Protein AF-A0A969T2J5-F1 (afdb_monomer_lite)

Sequence (190 aa):
MKKLFLSLLALSTFVFFSCNKEETSSLISSEEEAIISNDAAAETVTESADYEIDLFTSSTESINDANSGLKSTDLHPFWARYRFGVPPTVIIETTNGDFPKTITLDYGDETVLNNGTVISGSIVIVVSAPPRTDGATRVVTFNDFYVDSVNIAGTRTITFNASDEEGITFSVVGDLVLTFTDGTYIERHD

Radius of gyration: 28.58 Å; chains: 1; bounding box: 40×73×102 Å

Foldseek 3Di:
DDDDDDDDDDPPDPPPPPPPPPPPPPPCDPVNVVVVVVVVVVVVFVVVVVCLCCCQAVFPVSVVVLVVPDPDPVCVVVLLFFCVSDFFNWDWDDDVPFDQIKIKGACDPWTATPVGKTKHAMKIWTWGHTHLPAQIKIKIAGGQIDIRAKGKGWIKMKGWHDADPVGIDIDMFIWIWIAGPVRDIDTDGD

Secondary structure (DSSP, 8-state):
-----------------------------HHHHHHHHHHHHHHHHHHHHHHHHHHHHSSHHHHHHHHTT---GGGHHHHTTBTTS-PPEEEEEESTTSSSEEEEEE--S-EEBTTS-EEEEEEEEEE-SSTTSTT-EEEEEEEEEEETTEEEEEEEEEEEPPP-SS---EEEEEEEEEE-TTS-EEEEE-

Structure (mmCIF, N/CA/C/O backbone):
data_AF-A0A969T2J5-F1
#
_entry.id   AF-A0A969T2J5-F1
#
loop_
_atom_site.group_PDB
_atom_site.id
_atom_site.type_symbol
_atom_site.label_atom_id
_atom_site.label_alt_id
_atom_site.label_comp_id
_atom_site.label_asym_id
_atom_site.label_entity_id
_atom_site.label_seq_id
_atom_site.pdbx_PDB_ins_code
_atom_site.Cartn_x
_atom_site.Cartn_y
_atom_site.Cartn_z
_atom_site.occupancy
_atom_site.B_iso_or_equiv
_atom_site.auth_seq_id
_atom_site.auth_comp_id
_atom_site.auth_asym_id
_atom_site.auth_atom_id
_atom_site.pdbx_PDB_model_num
ATOM 1 N N . MET A 1 1 ? -8.936 50.583 82.257 1.00 35.19 1 MET A N 1
ATOM 2 C CA . MET A 1 1 ? -9.401 51.832 81.599 1.00 35.19 1 MET A CA 1
ATOM 3 C C . MET A 1 1 ? -8.480 52.065 80.397 1.00 35.19 1 MET A C 1
ATOM 5 O O . MET A 1 1 ? -7.289 51.886 80.582 1.00 35.19 1 MET A O 1
ATOM 9 N N . LYS A 1 2 ? -8.974 52.134 79.141 1.00 40.56 2 LYS A N 1
ATOM 10 C CA . LYS A 1 2 ? -9.250 53.388 78.371 1.00 40.56 2 LYS A CA 1
ATOM 11 C C . LYS A 1 2 ? -8.050 54.364 78.419 1.00 40.56 2 LYS A C 1
ATOM 13 O O . LYS A 1 2 ? -7.686 54.718 79.528 1.00 40.56 2 LYS A O 1
ATOM 18 N N . LYS A 1 3 ? -7.428 54.902 77.355 1.00 44.81 3 LYS A N 1
ATOM 19 C CA . LYS A 1 3 ? -7.687 55.156 75.901 1.00 44.81 3 LYS A CA 1
ATOM 20 C C . LYS A 1 3 ? -6.296 55.308 75.190 1.00 44.81 3 LYS A C 1
ATOM 22 O O . LYS A 1 3 ? -5.331 55.443 75.927 1.00 44.81 3 LYS A O 1
ATOM 27 N N . LEU A 1 4 ? -6.067 55.454 73.869 1.00 47.16 4 LEU A N 1
ATOM 28 C CA . LEU A 1 4 ? -6.686 55.105 72.557 1.00 47.16 4 LEU A CA 1
ATOM 29 C C . LEU A 1 4 ? -5.690 55.530 71.427 1.00 47.16 4 LEU A C 1
ATOM 31 O O . LEU A 1 4 ? -4.899 56.434 71.674 1.00 47.16 4 LEU A O 1
ATOM 35 N N . PHE A 1 5 ? -5.860 55.018 70.190 1.00 44.72 5 PHE A N 1
ATOM 36 C CA . PHE A 1 5 ? -5.281 55.531 68.913 1.00 44.72 5 PHE A CA 1
ATOM 37 C C . PHE A 1 5 ? -3.741 55.369 68.713 1.00 44.72 5 PHE A C 1
ATOM 39 O O . PHE A 1 5 ? -3.020 55.203 69.686 1.00 44.72 5 PHE A O 1
ATOM 46 N N . LEU A 1 6 ? -3.160 55.343 67.495 1.00 43.31 6 LEU A N 1
ATOM 47 C CA . LEU A 1 6 ? -3.640 55.751 66.157 1.00 43.31 6 LEU A CA 1
ATOM 48 C C . LEU A 1 6 ? -2.987 54.935 64.993 1.00 43.31 6 LEU A C 1
ATOM 50 O O . LEU A 1 6 ? -1.801 54.641 65.037 1.00 43.31 6 LEU A O 1
ATOM 54 N N . SER A 1 7 ? -3.780 54.638 63.953 1.00 40.12 7 SER A N 1
ATOM 55 C CA . SER A 1 7 ? -3.474 54.380 62.518 1.00 40.12 7 SER A CA 1
ATOM 56 C C . SER A 1 7 ? -2.025 54.359 61.968 1.00 40.12 7 SER A C 1
ATOM 58 O O . SER A 1 7 ? -1.361 55.391 62.015 1.00 40.12 7 SER A O 1
ATOM 60 N N . LEU A 1 8 ? -1.680 53.304 61.196 1.00 46.28 8 LEU A N 1
ATOM 61 C CA . LEU A 1 8 ? -1.258 53.370 59.765 1.00 46.28 8 LEU A CA 1
ATOM 62 C C . LEU A 1 8 ? -1.264 51.940 59.154 1.00 46.28 8 LEU A C 1
ATOM 64 O O . LEU A 1 8 ? -0.493 51.088 59.572 1.00 46.28 8 LEU A O 1
ATOM 68 N N . LEU A 1 9 ? -2.283 51.526 58.393 1.00 44.75 9 LEU A N 1
ATOM 69 C CA . LEU A 1 9 ? -2.434 51.657 56.929 1.00 44.75 9 LEU A CA 1
ATOM 70 C C . LEU A 1 9 ? -1.332 50.972 56.087 1.00 44.75 9 LEU A C 1
ATOM 72 O O . LEU A 1 9 ? -0.341 51.601 55.735 1.00 44.75 9 LEU A O 1
ATOM 76 N N . ALA A 1 10 ? -1.592 49.723 55.676 1.00 44.44 10 ALA A N 1
ATOM 77 C CA . ALA A 1 10 ? -1.044 49.087 54.467 1.00 44.44 10 ALA A CA 1
ATOM 78 C C . ALA A 1 10 ? -1.895 47.851 54.090 1.00 44.44 10 ALA A C 1
ATOM 80 O O . ALA A 1 10 ? -1.437 46.711 54.152 1.00 44.44 10 ALA A O 1
ATOM 81 N N . LEU A 1 11 ? -3.175 48.061 53.760 1.00 45.59 11 LEU A N 1
ATOM 82 C CA . LEU A 1 11 ? -4.052 46.980 53.300 1.00 45.59 11 LEU A CA 1
ATOM 83 C C . LEU A 1 11 ? -3.707 46.655 51.840 1.00 45.59 11 LEU A C 1
ATOM 85 O O . LEU A 1 11 ? -4.116 47.380 50.936 1.00 45.59 11 LEU A O 1
ATOM 89 N N . SER A 1 12 ? -2.932 45.592 51.614 1.00 49.16 12 SER A N 1
ATOM 90 C CA . SER A 1 12 ? -2.632 45.117 50.261 1.00 49.16 12 SER A CA 1
ATOM 91 C C . SER A 1 12 ? -3.915 44.604 49.604 1.00 49.16 12 SER A C 1
ATOM 93 O O . SER A 1 12 ? -4.476 43.583 50.004 1.00 49.16 12 SER A O 1
ATOM 95 N N . THR A 1 13 ? -4.407 45.347 48.616 1.00 48.41 13 THR A N 1
ATOM 96 C CA . THR A 1 13 ? -5.555 44.965 47.798 1.00 48.41 13 THR A CA 1
ATOM 97 C C . THR A 1 13 ? -5.196 43.781 46.910 1.00 48.41 13 THR A C 1
ATOM 99 O O . THR A 1 13 ? -4.629 43.959 45.831 1.00 48.41 13 THR A O 1
ATOM 102 N N . PHE A 1 14 ? -5.600 42.580 47.325 1.00 52.66 14 PHE A N 1
ATOM 103 C CA . PHE A 1 14 ? -5.858 41.500 46.379 1.00 52.66 14 PHE A CA 1
ATOM 104 C C . PHE A 1 14 ? -6.979 41.953 45.442 1.00 52.66 14 PHE A C 1
ATOM 106 O O . PHE A 1 14 ? -8.150 42.003 45.823 1.00 52.66 14 PHE A O 1
ATOM 113 N N . VAL A 1 15 ? -6.607 42.320 44.216 1.00 55.03 15 VAL A N 1
ATOM 114 C CA . VAL A 1 15 ? -7.570 42.560 43.146 1.00 55.03 15 VAL A CA 1
ATOM 115 C C . VAL A 1 15 ? -8.105 41.197 42.731 1.00 55.03 15 VAL A C 1
ATOM 117 O O . VAL A 1 15 ? -7.465 40.474 41.969 1.00 55.03 15 VAL A O 1
ATOM 120 N N . PHE A 1 16 ? -9.275 40.828 43.250 1.00 49.97 16 PHE A N 1
ATOM 121 C CA . PHE A 1 16 ? -10.041 39.736 42.671 1.00 49.97 16 PHE A CA 1
ATOM 122 C C . PHE A 1 16 ? -10.418 40.147 41.248 1.00 49.97 16 PHE A C 1
ATOM 124 O O . PHE A 1 16 ? -11.341 40.937 41.045 1.00 49.97 16 PHE A O 1
ATOM 131 N N . PHE A 1 17 ? -9.713 39.594 40.261 1.00 53.22 17 PHE A N 1
ATOM 132 C CA . PHE A 1 17 ? -10.243 39.488 38.910 1.00 53.22 17 PHE A CA 1
ATOM 133 C C . PHE A 1 17 ? -11.456 38.559 38.981 1.00 53.22 17 PHE A C 1
ATOM 135 O O . PHE A 1 17 ? -11.355 37.343 38.828 1.00 53.22 17 PHE A O 1
ATOM 142 N N . SER A 1 18 ? -12.616 39.155 39.257 1.00 44.03 18 SER A N 1
ATOM 143 C CA . SER A 1 18 ? -13.908 38.552 38.971 1.00 44.03 18 SER A CA 1
ATOM 144 C C . SER A 1 18 ? -14.029 38.478 37.456 1.00 44.03 18 SER A C 1
ATOM 146 O O . SER A 1 18 ? -14.639 39.344 36.829 1.00 44.03 18 SER A O 1
ATOM 148 N N . CYS A 1 19 ? -13.405 37.460 36.864 1.00 47.25 19 CYS A N 1
ATOM 149 C CA . CYS A 1 19 ? -13.766 37.040 35.527 1.00 47.25 19 CYS A CA 1
ATOM 150 C C . CYS A 1 19 ? -15.256 36.703 35.599 1.00 47.25 19 CYS A C 1
ATOM 152 O O . CYS A 1 19 ? -15.643 35.777 36.319 1.00 47.25 19 CYS A O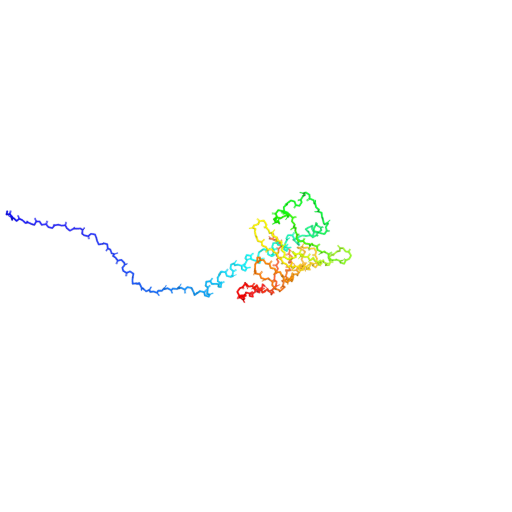 1
ATOM 154 N N . ASN A 1 20 ? -16.096 37.501 34.932 1.00 42.47 20 ASN A N 1
ATOM 155 C CA . ASN A 1 20 ? -17.468 37.082 34.702 1.00 42.47 20 ASN A CA 1
ATOM 156 C C . ASN A 1 20 ? -17.380 35.710 34.050 1.00 42.47 20 ASN A C 1
ATOM 158 O O . ASN A 1 20 ? -16.637 35.525 33.086 1.00 42.47 20 ASN A O 1
ATOM 162 N N . LYS A 1 21 ? -18.128 34.753 34.594 1.00 36.84 21 L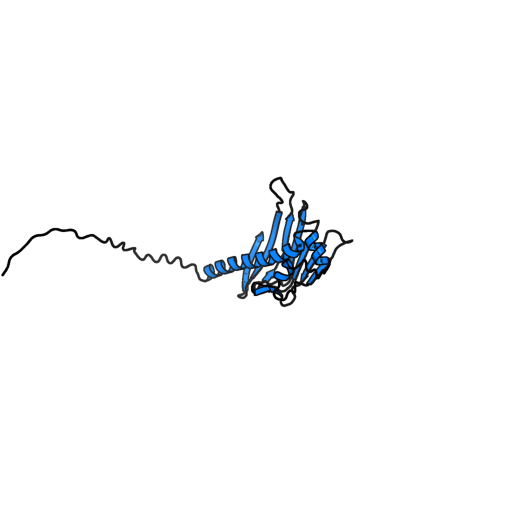YS A N 1
ATOM 163 C CA . LYS A 1 21 ? -18.293 33.449 33.972 1.00 36.84 21 LYS A CA 1
ATOM 164 C C . LYS A 1 21 ? -19.222 33.628 32.769 1.00 36.84 21 LYS A C 1
ATOM 166 O O . LYS A 1 21 ? -20.376 33.216 32.801 1.00 36.84 21 LYS A O 1
ATOM 171 N N . GLU A 1 22 ? -18.724 34.310 31.740 1.00 41.19 22 GLU A N 1
ATOM 172 C CA . GLU A 1 22 ? -19.241 34.122 30.397 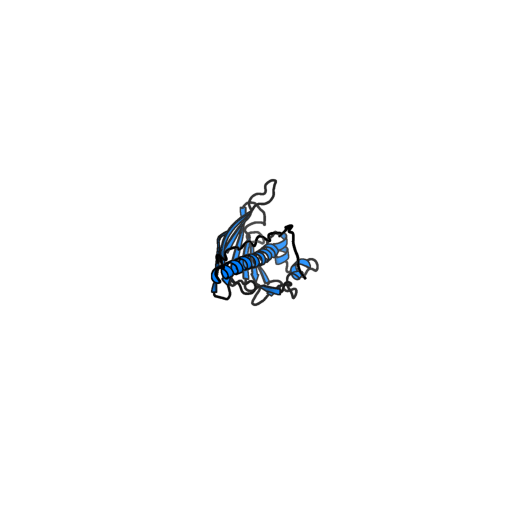1.00 41.19 22 GLU A CA 1
ATOM 173 C C . GLU A 1 22 ? -18.916 32.676 30.042 1.00 41.19 22 GLU A C 1
ATOM 175 O O . GLU A 1 22 ? -17.758 32.276 29.915 1.00 41.19 22 GLU A O 1
ATOM 180 N N . GLU A 1 23 ? -19.975 31.872 30.007 1.00 43.91 23 GLU A N 1
ATOM 181 C CA . GLU A 1 23 ? -19.990 30.499 29.524 1.00 43.91 23 GLU A CA 1
ATOM 182 C C . GLU A 1 23 ? -19.730 30.504 28.010 1.00 43.91 23 GLU A C 1
ATOM 184 O O . GLU A 1 23 ? -20.557 30.056 27.220 1.00 43.91 23 GLU A O 1
ATOM 189 N N . THR A 1 24 ? -18.544 30.954 27.588 1.00 42.47 24 THR A N 1
ATOM 190 C CA . THR A 1 24 ? -17.969 30.579 26.291 1.00 42.47 24 THR A CA 1
ATOM 191 C C . THR A 1 24 ? -17.429 29.157 26.411 1.00 42.47 24 THR A C 1
ATOM 193 O O . THR A 1 24 ? -16.257 28.869 26.183 1.00 42.47 24 THR A O 1
ATOM 196 N N . SER A 1 25 ? -18.332 28.261 26.811 1.00 42.66 25 SER A N 1
ATOM 197 C CA . SER A 1 25 ? -18.247 26.832 26.592 1.00 42.66 25 SER A CA 1
ATOM 198 C C . SER A 1 25 ? -18.338 26.632 25.082 1.00 42.66 25 SER A C 1
ATOM 200 O O . SER A 1 25 ? -19.386 26.278 24.548 1.00 42.66 25 SER A O 1
ATOM 202 N N . SER A 1 26 ? -17.222 26.867 24.385 1.00 49.22 26 SER A N 1
ATOM 203 C CA . SER A 1 26 ? -16.948 26.246 23.091 1.00 49.22 26 SER A CA 1
ATOM 204 C C . SER A 1 26 ? -16.703 24.758 23.344 1.00 49.22 26 SER A C 1
ATOM 206 O O . SER A 1 26 ? -15.590 24.251 23.205 1.00 49.22 26 SER A O 1
ATOM 208 N N . LEU A 1 27 ? -17.756 24.094 23.822 1.00 51.06 27 LEU A N 1
ATOM 209 C CA . LEU A 1 27 ? -17.882 22.656 23.808 1.00 51.06 27 LEU A CA 1
ATOM 210 C C . LEU A 1 27 ? -17.990 22.309 22.333 1.00 51.06 27 LEU A C 1
ATOM 212 O O . LEU A 1 27 ? -19.052 22.469 21.729 1.00 51.06 27 LEU A O 1
ATOM 216 N N . ILE A 1 28 ? -16.849 21.908 21.779 1.00 57.94 28 ILE A N 1
ATOM 217 C CA . ILE A 1 28 ? -16.776 21.090 20.574 1.00 57.94 28 ILE A CA 1
ATOM 218 C C . ILE A 1 28 ? -17.882 20.043 20.722 1.00 57.94 28 ILE A C 1
ATOM 220 O O . ILE A 1 28 ? -17.986 19.392 21.767 1.00 57.94 28 ILE A O 1
ATOM 224 N N . SER A 1 29 ? -18.808 19.989 19.766 1.00 70.56 29 SER A N 1
ATOM 225 C CA . SER A 1 29 ? -19.961 19.098 19.923 1.00 70.56 29 SER A CA 1
ATOM 226 C C . SER A 1 29 ? -19.483 17.642 19.943 1.00 70.56 29 SER A C 1
ATOM 228 O O . SER A 1 29 ? -18.433 17.335 19.388 1.00 70.56 29 SER A O 1
ATOM 230 N N . SER A 1 30 ? -20.244 16.713 2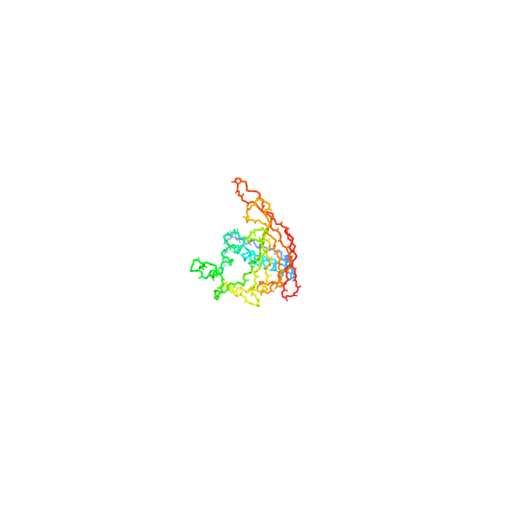0.529 1.00 71.19 30 SER A N 1
ATOM 231 C CA . SER A 1 30 ? -19.847 15.291 20.536 1.00 71.19 30 SER A CA 1
ATOM 232 C C . SER A 1 30 ? -19.670 14.703 19.127 1.00 71.19 30 SER A C 1
ATOM 234 O O . SER A 1 30 ? -18.977 13.709 18.953 1.00 71.19 30 SER A O 1
ATOM 236 N N . GLU A 1 31 ? -20.308 15.317 18.129 1.00 73.00 31 GLU A N 1
ATOM 237 C CA . GLU A 1 31 ? -20.154 15.015 16.703 1.00 73.00 31 GLU A CA 1
ATOM 238 C C . GLU A 1 31 ? -18.827 15.568 16.150 1.00 73.00 31 GLU A C 1
ATOM 240 O O . GLU A 1 31 ? -18.113 14.880 15.431 1.00 73.00 31 GLU A O 1
ATOM 245 N N . GLU A 1 32 ? -18.438 16.773 16.559 1.00 72.94 32 GLU A N 1
ATOM 246 C CA . GLU A 1 32 ? -17.192 17.434 16.157 1.00 72.94 32 GLU A CA 1
ATOM 247 C C . GLU A 1 32 ? -15.955 16.810 16.840 1.00 72.94 32 GLU A C 1
ATOM 249 O O . GLU A 1 32 ? -14.926 16.629 16.192 1.00 72.94 32 GLU A O 1
ATOM 254 N N . GLU A 1 33 ? -16.064 16.368 18.103 1.00 72.31 33 GLU A N 1
ATOM 255 C CA . GLU A 1 33 ? -15.038 15.535 18.758 1.00 72.31 33 GLU A CA 1
ATOM 256 C C . GLU A 1 33 ? -14.863 14.178 18.051 1.00 72.31 33 GLU A C 1
ATOM 258 O O . GLU A 1 33 ? -13.733 13.719 17.870 1.00 72.31 33 GLU A O 1
ATOM 263 N N . ALA A 1 34 ? -15.962 13.550 17.610 1.00 75.69 34 ALA A N 1
ATOM 264 C CA . ALA A 1 34 ? -15.914 12.291 16.864 1.00 75.69 34 ALA A CA 1
ATOM 265 C C . ALA A 1 34 ? -15.256 12.463 15.484 1.00 75.69 34 ALA A C 1
ATOM 267 O O . ALA A 1 34 ? -14.412 11.651 15.112 1.00 75.69 34 ALA A O 1
ATOM 268 N N . ILE A 1 35 ? -15.562 13.549 14.764 1.00 77.00 35 ILE A N 1
ATOM 269 C CA . ILE A 1 35 ? -14.916 13.887 13.484 1.00 77.00 35 ILE A CA 1
ATOM 270 C C . ILE A 1 35 ? -13.400 14.059 13.666 1.00 77.00 35 ILE A C 1
ATOM 272 O O . ILE A 1 35 ? -12.632 13.450 12.926 1.00 77.00 35 ILE A O 1
ATOM 276 N N . ILE A 1 36 ? -12.955 14.816 14.678 1.00 77.50 36 ILE A N 1
ATOM 277 C CA . ILE A 1 36 ? -11.520 15.013 14.967 1.00 77.50 36 ILE A CA 1
ATOM 278 C C . ILE A 1 36 ? -10.830 13.680 15.312 1.00 77.50 36 ILE A C 1
ATOM 280 O O . ILE A 1 36 ? -9.707 13.427 14.872 1.00 77.50 36 ILE A O 1
ATOM 284 N N . SER A 1 37 ? -11.493 12.807 16.078 1.00 83.12 37 SER A N 1
ATOM 285 C CA . SER A 1 37 ? -10.963 11.478 16.407 1.00 83.12 37 SER A CA 1
ATOM 286 C C . SER A 1 37 ? -10.853 10.574 15.174 1.00 83.12 37 SER A C 1
ATOM 288 O O . SER A 1 37 ? -9.872 9.840 15.038 1.00 83.12 37 SER A O 1
ATOM 290 N N . ASN A 1 38 ? -11.841 10.620 14.279 1.00 87.56 38 ASN A N 1
ATOM 291 C CA . ASN A 1 38 ? -11.863 9.808 13.066 1.00 87.56 38 ASN A CA 1
ATOM 292 C C . ASN A 1 38 ? -10.835 10.293 12.033 1.00 87.56 38 ASN A C 1
ATOM 294 O O . ASN A 1 38 ? -10.223 9.458 11.378 1.00 87.56 38 ASN A O 1
ATOM 298 N N . ASP A 1 39 ? -10.572 11.597 11.934 1.00 88.38 39 ASP A N 1
ATOM 299 C CA . ASP A 1 39 ? -9.525 12.157 11.064 1.00 88.38 39 ASP A CA 1
ATOM 300 C C . ASP A 1 39 ? -8.116 11.682 11.476 1.00 88.38 39 ASP A C 1
ATOM 302 O O . ASP A 1 39 ? -7.357 11.145 10.666 1.00 88.38 39 ASP A O 1
ATOM 306 N N . ALA A 1 40 ? -7.799 11.733 12.776 1.00 88.62 40 ALA A N 1
ATOM 307 C CA . ALA A 1 40 ? -6.537 11.202 13.303 1.00 88.62 40 ALA A CA 1
ATOM 308 C C . ALA A 1 40 ? -6.393 9.676 13.101 1.00 88.62 40 ALA A C 1
ATOM 310 O O . ALA A 1 40 ? -5.295 9.168 12.837 1.00 88.62 40 ALA A O 1
ATOM 311 N N . ALA A 1 41 ? -7.500 8.934 13.203 1.00 89.94 41 ALA A N 1
ATOM 312 C CA . ALA A 1 41 ? -7.529 7.507 12.900 1.00 89.94 41 ALA A CA 1
ATOM 313 C C . ALA A 1 41 ? -7.358 7.235 11.393 1.00 89.94 41 ALA A C 1
ATOM 315 O O . ALA A 1 41 ? -6.612 6.328 11.030 1.00 89.94 41 ALA A O 1
ATOM 316 N N . ALA A 1 42 ? -7.980 8.035 10.522 1.00 92.69 42 ALA A N 1
ATOM 317 C CA . ALA A 1 42 ? -7.863 7.934 9.068 1.00 92.69 42 ALA A CA 1
ATOM 318 C C . ALA A 1 42 ? -6.419 8.122 8.587 1.00 92.69 42 ALA A C 1
ATOM 320 O O . ALA A 1 42 ? -5.956 7.353 7.743 1.00 92.69 42 ALA A O 1
ATOM 321 N N . GLU A 1 43 ? -5.685 9.085 9.153 1.00 93.12 43 GLU A N 1
ATOM 322 C CA . GLU A 1 43 ? -4.264 9.277 8.843 1.00 93.12 43 GLU A CA 1
ATOM 323 C C . GLU A 1 43 ? -3.433 8.052 9.258 1.00 93.12 43 GLU A C 1
ATOM 325 O O . GLU A 1 43 ? -2.688 7.509 8.448 1.00 93.12 43 GLU A O 1
ATOM 330 N N . THR A 1 44 ? -3.640 7.538 10.478 1.00 93.75 44 THR A N 1
ATOM 331 C CA . THR A 1 44 ? -2.934 6.346 10.995 1.00 93.75 44 THR A CA 1
ATOM 332 C C . THR A 1 44 ? -3.212 5.092 10.146 1.00 93.75 44 THR A C 1
ATOM 334 O O . THR A 1 44 ? -2.315 4.294 9.864 1.00 93.75 44 THR A O 1
ATOM 337 N N . VAL A 1 45 ? -4.465 4.913 9.719 1.00 95.38 45 VAL A N 1
ATOM 338 C CA . VAL A 1 45 ? -4.911 3.816 8.847 1.00 95.38 45 VAL A CA 1
ATOM 339 C C . VAL A 1 45 ? -4.281 3.928 7.456 1.00 95.38 45 VAL A C 1
ATOM 341 O O . VAL A 1 45 ? -3.787 2.930 6.926 1.00 95.38 45 VAL A O 1
ATOM 344 N N . THR A 1 46 ? -4.237 5.140 6.897 1.00 95.44 46 THR A N 1
ATOM 345 C CA . THR A 1 46 ? -3.627 5.412 5.587 1.00 95.44 46 THR A CA 1
ATOM 346 C C . THR A 1 46 ? -2.110 5.210 5.627 1.00 95.44 46 THR A C 1
ATOM 348 O O . THR A 1 46 ? -1.575 4.536 4.753 1.00 95.44 46 THR A O 1
ATOM 351 N N . GLU A 1 47 ? -1.417 5.683 6.671 1.00 95.44 47 GLU A N 1
ATOM 352 C CA . GLU A 1 47 ? 0.025 5.462 6.868 1.00 95.44 47 GLU A CA 1
ATOM 353 C C . GLU A 1 47 ? 0.361 3.965 6.974 1.00 95.44 47 GLU A C 1
ATOM 355 O O . GLU A 1 47 ? 1.338 3.495 6.386 1.00 95.44 47 GLU A O 1
ATOM 360 N N . SER A 1 48 ? -0.467 3.183 7.678 1.00 95.88 48 SER A N 1
ATOM 361 C CA . SER A 1 48 ? -0.283 1.731 7.774 1.00 95.88 48 SER A CA 1
ATOM 362 C C . SER A 1 48 ? -0.396 1.044 6.406 1.00 95.88 48 SER A C 1
ATOM 364 O O . SER A 1 48 ? 0.432 0.190 6.084 1.00 95.88 48 SER A O 1
ATOM 366 N N . ALA A 1 49 ? -1.375 1.446 5.588 1.00 96.44 49 ALA A N 1
ATOM 367 C CA . ALA A 1 49 ? -1.573 0.931 4.235 1.00 96.44 49 ALA A CA 1
ATOM 368 C C . ALA A 1 49 ? -0.439 1.344 3.277 1.00 96.44 49 ALA A C 1
ATOM 370 O O . ALA A 1 49 ? 0.105 0.500 2.563 1.00 96.44 49 ALA A O 1
ATOM 371 N N . ASP A 1 50 ? -0.037 2.617 3.304 1.00 95.38 50 ASP A N 1
ATOM 372 C CA . ASP A 1 50 ? 1.075 3.146 2.510 1.00 95.38 50 ASP A CA 1
ATOM 373 C C . ASP A 1 50 ? 2.400 2.456 2.859 1.00 95.38 50 ASP A C 1
ATOM 375 O O . ASP A 1 50 ? 3.175 2.127 1.958 1.00 95.38 50 ASP A O 1
ATOM 379 N N . TYR A 1 51 ? 2.632 2.143 4.140 1.00 94.62 51 TYR A N 1
ATOM 380 C CA . TYR A 1 51 ? 3.797 1.366 4.557 1.00 94.62 51 TYR A CA 1
ATOM 381 C C . TYR A 1 51 ? 3.819 -0.019 3.903 1.00 94.62 51 TYR A C 1
ATOM 383 O O . TYR A 1 51 ? 4.862 -0.425 3.395 1.00 94.62 51 TYR A O 1
ATOM 391 N N . GLU A 1 52 ? 2.703 -0.757 3.898 1.00 93.62 52 GLU A N 1
ATOM 392 C CA . GLU A 1 52 ? 2.634 -2.060 3.219 1.00 93.62 52 GLU A CA 1
ATOM 393 C C . GLU A 1 52 ? 2.928 -1.925 1.714 1.00 93.62 52 GLU A C 1
ATOM 395 O O . GLU A 1 52 ? 3.718 -2.687 1.157 1.00 93.62 52 GLU A O 1
ATOM 400 N N . ILE A 1 53 ? 2.343 -0.921 1.055 1.00 94.69 53 ILE A N 1
ATOM 401 C CA . ILE A 1 53 ? 2.550 -0.653 -0.375 1.00 94.69 53 ILE A CA 1
ATOM 402 C C . ILE A 1 53 ? 4.032 -0.384 -0.668 1.00 94.69 53 ILE A C 1
ATOM 404 O O . ILE A 1 53 ? 4.605 -0.991 -1.580 1.00 94.69 53 ILE A O 1
ATOM 408 N N . ASP A 1 54 ? 4.676 0.497 0.098 1.00 92.50 54 ASP A N 1
ATOM 409 C CA . ASP A 1 54 ? 6.090 0.835 -0.077 1.00 92.50 54 ASP A CA 1
ATOM 410 C C . ASP A 1 54 ? 7.027 -0.317 0.293 1.00 92.50 54 ASP A C 1
ATOM 412 O O . ASP A 1 54 ? 8.036 -0.513 -0.392 1.00 92.50 54 ASP A O 1
ATOM 416 N N . LEU A 1 55 ? 6.684 -1.131 1.295 1.00 90.12 55 LEU A N 1
ATOM 417 C CA . LEU A 1 55 ? 7.466 -2.302 1.696 1.00 90.12 55 LEU A CA 1
ATOM 418 C C . LEU A 1 55 ? 7.715 -3.237 0.503 1.00 90.12 55 LEU A C 1
ATOM 420 O O . LEU A 1 55 ? 8.851 -3.643 0.268 1.00 90.12 55 LEU A O 1
ATOM 424 N N . PHE A 1 56 ? 6.683 -3.515 -0.300 1.00 90.75 56 PHE A N 1
ATOM 425 C CA . PHE A 1 56 ? 6.788 -4.424 -1.447 1.00 90.75 56 PHE A CA 1
ATOM 426 C C . PHE A 1 56 ? 7.094 -3.738 -2.791 1.00 90.75 56 PHE A C 1
ATOM 428 O O . PHE A 1 56 ? 7.519 -4.421 -3.722 1.00 90.75 56 PHE A O 1
ATOM 435 N N . THR A 1 57 ? 6.889 -2.419 -2.933 1.00 92.50 57 THR A N 1
ATOM 436 C CA . THR A 1 57 ? 6.940 -1.745 -4.256 1.00 92.50 57 THR A CA 1
ATOM 437 C C . THR A 1 57 ? 7.815 -0.489 -4.354 1.00 92.50 57 THR A C 1
ATOM 439 O O . THR A 1 57 ? 7.854 0.143 -5.410 1.00 92.50 57 THR A O 1
ATOM 442 N N . SER A 1 58 ? 8.551 -0.127 -3.298 1.00 90.06 58 SER A N 1
ATOM 443 C CA . SER A 1 58 ? 9.439 1.053 -3.277 1.00 90.06 58 SER A CA 1
ATOM 444 C C . SER A 1 58 ? 10.593 1.017 -4.293 1.00 90.06 58 SER A C 1
ATOM 446 O O . SER A 1 58 ? 11.043 2.077 -4.738 1.00 90.06 58 SER A O 1
ATOM 448 N N . SER A 1 59 ? 11.069 -0.170 -4.689 1.00 89.31 59 SER A N 1
ATOM 449 C CA . SER A 1 59 ? 12.098 -0.338 -5.722 1.00 89.31 59 SER A CA 1
ATOM 450 C C . SER A 1 59 ? 11.922 -1.630 -6.531 1.00 89.31 59 SER A C 1
ATOM 452 O O . SER A 1 59 ? 11.142 -2.516 -6.174 1.00 89.31 59 SER A O 1
ATOM 454 N N . THR A 1 60 ? 12.661 -1.746 -7.638 1.00 89.62 60 THR A N 1
ATOM 455 C CA . THR A 1 60 ? 12.704 -2.966 -8.464 1.00 89.62 60 THR A CA 1
ATOM 456 C C . THR A 1 60 ? 13.245 -4.162 -7.675 1.00 89.62 60 THR A C 1
ATOM 458 O O . THR A 1 60 ? 12.793 -5.287 -7.875 1.00 89.62 60 THR A O 1
ATOM 461 N N . GLU A 1 61 ? 14.188 -3.922 -6.764 1.00 87.00 61 GLU A N 1
ATOM 462 C CA . GLU A 1 61 ? 14.753 -4.919 -5.856 1.00 87.00 61 GLU A CA 1
ATOM 463 C C . GLU A 1 61 ? 13.680 -5.431 -4.891 1.00 87.00 61 GLU A C 1
ATOM 465 O O . GLU A 1 61 ? 13.456 -6.635 -4.867 1.00 87.00 61 GLU A O 1
ATOM 470 N N . SER A 1 62 ? 12.925 -4.550 -4.215 1.00 86.88 62 SER A N 1
ATOM 471 C CA . SER A 1 62 ? 11.821 -4.956 -3.323 1.00 86.88 62 SER A CA 1
ATOM 472 C C . SER A 1 62 ? 10.785 -5.839 -4.035 1.00 86.88 62 SER A C 1
ATOM 474 O O . SER A 1 62 ? 10.360 -6.862 -3.498 1.00 86.88 62 SER A O 1
ATOM 476 N N . ILE A 1 63 ? 10.428 -5.495 -5.280 1.00 88.25 63 ILE A N 1
ATOM 477 C CA . ILE A 1 63 ? 9.490 -6.280 -6.102 1.00 88.25 63 ILE A CA 1
ATOM 478 C C . ILE A 1 63 ? 10.091 -7.649 -6.473 1.00 88.25 63 ILE A C 1
ATOM 480 O O . ILE A 1 63 ? 9.397 -8.667 -6.444 1.00 88.25 63 ILE A O 1
ATOM 484 N N . ASN A 1 64 ? 11.380 -7.703 -6.818 1.00 85.12 64 ASN A N 1
ATOM 485 C CA . ASN A 1 64 ? 12.063 -8.952 -7.166 1.00 85.12 64 ASN A CA 1
ATOM 486 C C . ASN A 1 64 ? 12.282 -9.861 -5.946 1.00 85.12 64 ASN A C 1
ATOM 488 O O . ASN A 1 64 ? 12.110 -11.075 -6.059 1.00 85.12 64 ASN A O 1
ATOM 492 N N . ASP A 1 65 ? 12.606 -9.292 -4.786 1.00 81.25 65 ASP A N 1
ATOM 493 C CA . ASP A 1 65 ? 12.763 -10.019 -3.526 1.00 81.25 65 ASP A CA 1
ATOM 494 C C . ASP A 1 65 ? 11.423 -10.617 -3.085 1.00 81.25 65 ASP A C 1
ATOM 496 O O . ASP A 1 65 ? 11.364 -11.803 -2.749 1.00 81.25 65 ASP A O 1
ATOM 500 N N . ALA A 1 66 ? 10.326 -9.863 -3.205 1.00 78.19 66 ALA A N 1
ATOM 501 C CA . ALA A 1 66 ? 8.976 -10.374 -2.979 1.00 78.19 66 ALA A CA 1
ATOM 502 C C . ALA A 1 66 ? 8.617 -11.530 -3.939 1.00 78.19 66 ALA A C 1
ATOM 504 O O . ALA A 1 66 ? 8.093 -12.557 -3.506 1.00 78.19 66 ALA A O 1
ATOM 505 N N . ASN A 1 67 ? 8.973 -11.414 -5.225 1.00 70.25 67 ASN A N 1
ATOM 506 C CA . ASN A 1 67 ? 8.763 -12.461 -6.238 1.00 70.25 67 ASN A CA 1
ATOM 507 C C . ASN A 1 67 ? 9.594 -13.729 -5.973 1.00 70.25 67 ASN A C 1
ATOM 509 O O . ASN A 1 67 ? 9.186 -14.843 -6.293 1.00 70.25 67 ASN A O 1
ATOM 513 N N . SER A 1 68 ? 10.783 -13.572 -5.389 1.00 64.56 68 SER A N 1
ATOM 514 C CA . SER A 1 68 ? 11.723 -14.675 -5.172 1.00 64.56 68 SER A CA 1
ATOM 515 C C . SER A 1 68 ? 11.232 -15.717 -4.156 1.00 64.56 68 SER A C 1
ATOM 517 O O . SER A 1 68 ? 11.798 -16.810 -4.074 1.00 64.56 68 SER A O 1
ATOM 519 N N . GLY A 1 69 ? 10.213 -15.379 -3.351 1.00 58.25 69 GLY A N 1
ATOM 520 C CA . GLY A 1 69 ? 9.717 -16.208 -2.250 1.00 58.25 69 GLY A CA 1
ATOM 521 C C . GLY A 1 69 ? 10.792 -16.537 -1.207 1.00 58.25 69 GLY A C 1
ATOM 522 O O . GLY A 1 69 ? 10.636 -17.492 -0.436 1.00 58.25 69 GLY A O 1
ATOM 523 N N . LEU A 1 70 ? 11.916 -15.806 -1.211 1.00 48.53 70 LEU A N 1
ATOM 524 C CA . LEU A 1 70 ? 13.097 -16.168 -0.448 1.00 48.53 70 LEU A CA 1
ATOM 525 C C . LEU A 1 70 ? 12.819 -16.048 1.040 1.00 48.53 70 LEU A C 1
ATOM 527 O O . LEU A 1 70 ? 12.748 -14.965 1.613 1.00 48.53 70 LEU A O 1
ATOM 531 N N . LYS A 1 71 ? 12.800 -17.204 1.702 1.00 46.47 71 LYS A N 1
ATOM 532 C CA . LYS A 1 71 ? 12.889 -17.295 3.157 1.00 46.47 71 LYS A CA 1
ATOM 533 C C . LYS A 1 71 ? 14.319 -17.018 3.647 1.00 46.47 71 LYS A C 1
ATOM 535 O O . LYS A 1 71 ? 14.886 -17.827 4.379 1.00 46.47 71 LYS A O 1
ATOM 540 N N . SER A 1 72 ? 14.917 -15.913 3.191 1.00 40.78 72 SER A N 1
ATOM 541 C CA . SER A 1 72 ? 16.291 -15.538 3.525 1.00 40.78 72 SER A CA 1
ATOM 542 C C . SER A 1 72 ? 16.388 -14.991 4.945 1.00 40.78 72 SER A C 1
ATOM 544 O O . SER A 1 72 ? 15.564 -14.190 5.385 1.00 40.78 72 SER A O 1
ATOM 546 N N . THR A 1 73 ? 17.465 -15.365 5.634 1.00 44.59 73 THR A N 1
ATOM 547 C CA . THR A 1 73 ? 17.885 -14.773 6.910 1.00 44.59 73 THR A CA 1
ATOM 548 C C . THR A 1 73 ? 18.177 -13.274 6.816 1.00 44.59 73 THR A C 1
ATOM 550 O O . THR A 1 73 ? 18.191 -12.604 7.845 1.00 44.59 73 THR A O 1
ATOM 553 N N . ASP A 1 74 ? 18.362 -12.746 5.605 1.00 48.06 74 ASP A N 1
ATOM 554 C CA . ASP A 1 74 ? 18.642 -11.330 5.352 1.00 48.06 74 ASP A CA 1
ATOM 555 C C . ASP A 1 74 ? 17.361 -10.466 5.330 1.00 48.06 74 ASP A C 1
ATOM 557 O O . ASP A 1 74 ? 17.429 -9.261 5.558 1.00 48.06 74 ASP A O 1
ATOM 561 N N . LEU A 1 75 ? 16.174 -11.078 5.175 1.00 53.34 75 LEU A N 1
ATOM 562 C CA . LEU A 1 75 ? 14.867 -10.402 5.285 1.00 53.34 75 LEU A CA 1
ATOM 563 C C . LEU A 1 75 ? 14.383 -10.241 6.739 1.00 53.34 75 LEU A C 1
ATOM 565 O O . LEU A 1 75 ? 13.207 -9.963 6.983 1.00 53.34 75 LEU A O 1
ATOM 569 N N . HIS A 1 76 ? 15.282 -10.370 7.720 1.00 52.03 76 HIS A N 1
ATOM 570 C CA . HIS A 1 76 ? 14.977 -10.169 9.140 1.00 52.03 76 HIS A CA 1
ATOM 571 C C . HIS A 1 76 ? 14.186 -8.871 9.444 1.00 52.03 76 HIS A C 1
ATOM 573 O O . HIS A 1 76 ? 13.293 -8.938 10.288 1.00 52.03 76 HIS A O 1
ATOM 579 N N . PRO A 1 77 ? 14.413 -7.722 8.761 1.00 59.31 77 PRO A N 1
ATOM 580 C CA . PRO A 1 77 ? 13.602 -6.517 8.966 1.00 59.31 77 PRO A CA 1
ATOM 581 C C . PRO A 1 77 ? 12.143 -6.654 8.502 1.00 59.31 77 PRO A C 1
ATOM 583 O O . PRO A 1 77 ? 11.247 -6.156 9.177 1.00 59.31 77 PRO A O 1
ATOM 586 N N . PHE A 1 78 ? 11.889 -7.342 7.383 1.00 64.69 78 PHE A N 1
ATOM 587 C CA . PHE A 1 78 ? 10.553 -7.450 6.782 1.00 64.69 78 PHE A CA 1
ATOM 588 C C . PHE A 1 78 ? 9.615 -8.284 7.655 1.00 64.69 78 PHE A C 1
ATOM 590 O O . PHE A 1 78 ? 8.509 -7.862 7.982 1.00 64.69 78 PHE A O 1
ATOM 597 N N . TRP A 1 79 ? 10.063 -9.460 8.099 1.00 71.88 79 TRP A N 1
ATOM 598 C CA . TRP A 1 79 ? 9.236 -10.305 8.965 1.00 71.88 79 TRP A CA 1
ATOM 599 C C . TRP A 1 79 ? 9.128 -9.781 10.393 1.00 71.88 79 TRP A C 1
ATOM 601 O O . TRP A 1 79 ? 8.159 -10.103 11.072 1.00 71.88 79 TRP A O 1
ATOM 611 N N . ALA A 1 80 ? 10.057 -8.928 10.835 1.00 82.62 80 ALA A N 1
ATOM 612 C CA . ALA A 1 80 ? 9.951 -8.222 12.108 1.00 82.62 80 ALA A CA 1
ATOM 613 C C . ALA A 1 80 ? 8.811 -7.181 12.146 1.00 82.62 80 ALA A C 1
ATOM 615 O O . ALA A 1 80 ? 8.562 -6.608 13.209 1.00 82.62 80 ALA A O 1
ATOM 616 N N . ARG A 1 81 ? 8.072 -6.966 11.048 1.00 88.19 81 ARG A N 1
ATOM 617 C CA . ARG A 1 81 ? 6.789 -6.250 11.065 1.00 88.19 81 ARG A CA 1
ATOM 618 C C . ARG A 1 81 ? 5.597 -7.144 11.428 1.00 88.19 81 ARG A C 1
ATOM 620 O O . ARG A 1 81 ? 4.680 -6.668 12.090 1.00 88.19 81 ARG A O 1
ATOM 627 N N . TYR A 1 82 ? 5.619 -8.428 11.072 1.00 91.00 82 TYR A N 1
ATOM 628 C CA . TYR A 1 82 ? 4.493 -9.351 11.260 1.00 91.00 82 TYR A CA 1
ATOM 629 C C . TYR A 1 82 ? 4.669 -10.187 12.534 1.00 91.00 82 TYR A C 1
ATOM 631 O O . TYR A 1 82 ? 5.693 -10.840 12.731 1.00 91.00 82 TYR A O 1
ATOM 639 N N . ARG A 1 83 ? 3.656 -10.218 13.405 1.00 90.38 83 ARG A N 1
ATOM 640 C CA . ARG A 1 83 ? 3.754 -10.757 14.776 1.00 90.38 83 ARG A CA 1
ATOM 641 C C . ARG A 1 83 ? 4.166 -12.224 14.854 1.00 90.38 83 ARG A C 1
ATOM 643 O O . ARG A 1 83 ? 4.843 -12.636 15.795 1.00 90.38 83 ARG A O 1
ATOM 650 N N . PHE A 1 84 ? 3.753 -13.008 13.866 1.00 87.06 84 PHE A N 1
ATOM 651 C CA . PHE A 1 84 ? 4.065 -14.433 13.759 1.00 87.06 84 PHE A CA 1
ATOM 652 C C . PHE A 1 84 ? 5.121 -14.730 12.680 1.00 87.06 84 PHE A C 1
ATOM 654 O O . PHE A 1 84 ? 5.345 -15.891 12.347 1.00 87.06 84 PHE A O 1
ATOM 661 N N . GLY A 1 85 ? 5.765 -13.696 12.121 1.00 84.81 85 GLY A N 1
ATOM 662 C CA . GLY A 1 85 ? 6.686 -13.819 10.987 1.00 84.81 85 GLY A CA 1
ATOM 663 C C . GLY A 1 85 ? 6.006 -14.256 9.684 1.00 84.81 85 GLY A C 1
ATOM 664 O O . GLY A 1 85 ? 6.667 -14.812 8.809 1.00 84.81 85 GLY A O 1
ATOM 665 N N . VAL A 1 86 ? 4.689 -14.047 9.572 1.00 84.50 86 VAL A N 1
ATOM 666 C CA . VAL A 1 86 ? 3.872 -14.399 8.403 1.00 84.50 86 VAL A CA 1
ATOM 667 C C . VAL A 1 86 ? 3.490 -13.104 7.670 1.00 84.50 86 VAL A C 1
ATOM 669 O O . VAL A 1 86 ? 2.627 -12.387 8.172 1.00 84.50 86 VAL A O 1
ATOM 672 N N . PRO A 1 87 ? 4.154 -12.764 6.548 1.00 87.75 87 PRO A N 1
ATOM 673 C CA . PRO A 1 87 ? 3.737 -11.670 5.666 1.00 87.75 87 PRO A CA 1
ATOM 674 C C . PRO A 1 87 ? 2.478 -12.054 4.860 1.00 87.75 87 PRO A C 1
ATOM 676 O O . PRO A 1 87 ? 2.120 -13.238 4.844 1.00 87.75 87 PRO A O 1
ATOM 679 N N . PRO A 1 88 ? 1.843 -11.104 4.142 1.00 91.88 88 PRO A N 1
ATOM 680 C CA . PRO A 1 88 ? 0.815 -11.422 3.151 1.00 91.88 88 PRO A CA 1
ATOM 681 C C . PRO A 1 88 ? 1.312 -12.420 2.097 1.00 91.88 88 PRO A C 1
ATOM 683 O O . PRO A 1 88 ? 2.509 -12.528 1.808 1.00 91.88 88 PRO A O 1
ATOM 686 N N . THR A 1 89 ? 0.370 -13.111 1.459 1.00 91.50 89 THR A N 1
ATOM 687 C CA . THR A 1 89 ? 0.641 -13.842 0.220 1.00 91.50 89 THR A CA 1
ATOM 688 C C . THR A 1 89 ? 0.871 -12.828 -0.895 1.00 91.50 89 THR A C 1
ATOM 690 O O . THR A 1 89 ? -0.013 -12.033 -1.206 1.00 91.50 89 THR A O 1
ATOM 693 N N . VAL A 1 90 ? 2.058 -12.856 -1.503 1.00 92.12 90 VAL A N 1
ATOM 694 C CA . VAL A 1 90 ? 2.411 -11.960 -2.610 1.00 92.12 90 VAL A CA 1
ATOM 695 C C . VAL A 1 90 ? 2.322 -12.706 -3.938 1.00 92.12 90 VAL A C 1
ATOM 697 O O . VAL A 1 90 ? 2.956 -13.746 -4.118 1.00 92.12 90 VAL A O 1
ATOM 700 N N . ILE A 1 91 ? 1.551 -12.162 -4.878 1.00 92.56 91 ILE A N 1
ATOM 701 C CA . ILE A 1 91 ? 1.409 -12.675 -6.248 1.00 92.56 91 ILE A CA 1
ATOM 702 C C . ILE A 1 91 ? 1.893 -11.589 -7.207 1.00 92.56 91 ILE A C 1
ATOM 704 O O . ILE A 1 91 ? 1.438 -10.453 -7.111 1.00 92.56 91 ILE A O 1
ATOM 708 N N . ILE A 1 92 ? 2.806 -11.920 -8.126 1.00 93.31 92 ILE A N 1
ATOM 709 C CA . ILE A 1 92 ? 3.357 -10.963 -9.096 1.00 93.31 92 ILE A CA 1
ATOM 710 C C . ILE A 1 92 ? 3.128 -11.473 -10.517 1.00 93.31 92 ILE A C 1
ATOM 712 O O . ILE A 1 92 ? 3.722 -12.458 -10.953 1.00 93.31 92 ILE A O 1
ATOM 716 N N . GLU A 1 93 ? 2.280 -10.762 -11.253 1.00 94.12 93 GLU A N 1
ATOM 717 C CA . GLU A 1 93 ? 1.985 -11.001 -12.662 1.00 94.12 93 GLU A CA 1
ATOM 718 C C . GLU A 1 93 ? 2.749 -10.002 -13.539 1.00 94.12 93 GLU A C 1
ATOM 720 O O . GLU A 1 93 ? 2.908 -8.827 -13.203 1.00 94.12 93 GLU A O 1
ATOM 725 N N . THR A 1 94 ? 3.269 -10.467 -14.673 1.00 92.81 94 THR A N 1
ATOM 726 C CA . THR A 1 94 ? 4.172 -9.683 -15.525 1.00 92.81 94 THR A CA 1
ATOM 727 C C . THR A 1 94 ? 4.182 -10.228 -16.949 1.00 92.81 94 THR A C 1
ATOM 729 O O . THR A 1 94 ? 4.139 -11.440 -17.169 1.00 92.81 94 THR A O 1
ATOM 732 N N . THR A 1 95 ? 4.277 -9.337 -17.938 1.00 89.12 95 THR A N 1
ATOM 733 C CA . THR A 1 95 ? 4.485 -9.737 -19.335 1.00 89.12 95 THR A CA 1
ATOM 734 C C . THR A 1 95 ? 5.982 -9.908 -19.597 1.00 89.12 95 THR A C 1
ATOM 736 O O . THR A 1 95 ? 6.759 -8.975 -19.423 1.00 89.12 95 THR A O 1
ATOM 739 N N . ASN A 1 96 ? 6.400 -11.106 -20.019 1.00 86.94 96 ASN A N 1
ATOM 740 C CA . ASN A 1 96 ? 7.799 -11.469 -20.313 1.00 86.94 96 ASN A CA 1
ATOM 741 C C . ASN A 1 96 ? 8.810 -11.286 -19.155 1.00 86.94 96 ASN A C 1
ATOM 743 O O . ASN A 1 96 ? 10.013 -11.371 -19.389 1.00 86.94 96 ASN A O 1
ATOM 747 N N . GLY A 1 97 ? 8.351 -11.068 -17.917 1.00 84.56 97 GLY A N 1
ATOM 748 C CA . GLY A 1 97 ? 9.214 -10.831 -16.755 1.00 84.56 97 GLY A CA 1
ATOM 749 C C . GLY A 1 97 ? 9.591 -9.363 -16.520 1.00 84.56 97 GLY A C 1
ATOM 750 O O . GLY A 1 97 ? 10.263 -9.073 -15.530 1.00 84.56 97 GLY A O 1
ATOM 751 N N . ASP A 1 98 ? 9.131 -8.428 -17.355 1.00 91.25 98 ASP A N 1
ATOM 752 C CA . ASP A 1 98 ? 9.428 -6.990 -17.256 1.00 91.25 98 ASP A CA 1
ATOM 753 C C . ASP A 1 98 ? 8.213 -6.177 -16.749 1.00 91.25 98 ASP A C 1
ATOM 755 O O . ASP A 1 98 ? 7.221 -6.748 -16.285 1.00 91.25 98 ASP A O 1
ATOM 759 N N . PHE A 1 99 ? 8.301 -4.851 -16.736 1.00 94.38 99 PHE A N 1
ATOM 760 C CA . PHE A 1 99 ? 7.178 -3.956 -16.465 1.00 94.38 99 PHE A CA 1
ATOM 761 C C . PHE A 1 99 ? 6.240 -3.838 -17.692 1.00 94.38 99 PHE A C 1
ATOM 763 O O . PHE A 1 99 ? 6.705 -3.957 -18.828 1.00 94.38 99 PHE A O 1
ATOM 770 N N . PRO A 1 100 ? 4.921 -3.615 -17.507 1.00 96.62 100 PRO A N 1
ATOM 771 C CA . PRO A 1 100 ? 4.218 -3.434 -16.236 1.00 96.62 100 PRO A CA 1
ATOM 772 C C . PRO A 1 100 ? 4.130 -4.722 -15.402 1.00 96.62 100 PRO A C 1
ATOM 774 O O . PRO A 1 100 ? 4.107 -5.835 -15.934 1.00 96.62 100 PRO A O 1
ATOM 777 N N . LYS A 1 101 ? 4.071 -4.548 -14.079 1.00 95.94 101 LYS A N 1
ATOM 778 C CA . LYS A 1 101 ? 3.906 -5.618 -13.088 1.00 95.94 101 LYS A CA 1
ATOM 779 C C . LYS A 1 101 ? 2.648 -5.363 -12.266 1.00 95.94 101 LYS A C 1
ATOM 781 O O . LYS A 1 101 ? 2.479 -4.259 -11.755 1.00 95.94 101 LYS A O 1
ATOM 786 N N . THR A 1 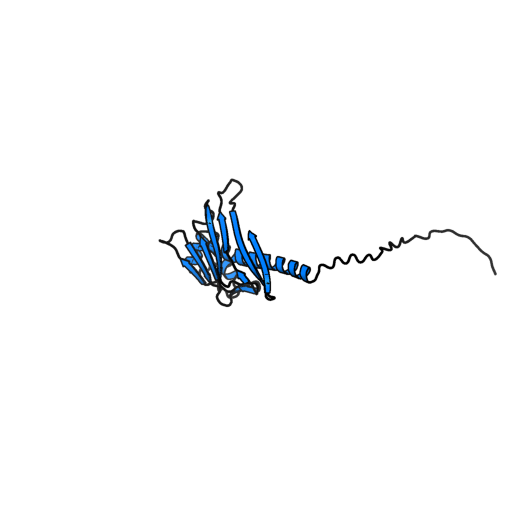102 ? 1.809 -6.380 -12.111 1.00 97.12 102 THR A N 1
ATOM 787 C CA . THR A 1 102 ? 0.685 -6.372 -11.167 1.00 97.12 102 THR A CA 1
ATOM 788 C C . THR A 1 102 ? 1.098 -7.167 -9.939 1.00 97.12 102 THR A C 1
ATOM 790 O O . THR A 1 102 ? 1.408 -8.350 -10.050 1.00 97.12 102 THR A O 1
ATOM 793 N N . ILE A 1 103 ? 1.128 -6.521 -8.779 1.00 96.19 103 ILE A N 1
ATOM 794 C CA . ILE A 1 103 ? 1.446 -7.121 -7.486 1.00 96.19 103 ILE A CA 1
ATOM 795 C C . ILE A 1 103 ? 0.156 -7.184 -6.669 1.00 96.19 103 ILE A C 1
ATOM 797 O O . ILE A 1 103 ? -0.476 -6.157 -6.449 1.00 96.19 103 ILE A O 1
ATOM 801 N N . THR A 1 104 ? -0.237 -8.369 -6.213 1.00 97.12 104 THR A N 1
ATOM 802 C CA . THR A 1 104 ? -1.318 -8.540 -5.231 1.00 97.12 104 THR A CA 1
ATOM 803 C C . THR A 1 104 ? -0.708 -8.882 -3.881 1.00 97.12 104 THR A C 1
ATOM 805 O O . THR A 1 104 ? 0.096 -9.811 -3.797 1.00 97.12 104 THR A O 1
ATOM 808 N N . LEU A 1 105 ? -1.096 -8.138 -2.848 1.00 96.06 105 LEU A N 1
ATOM 809 C CA . LEU A 1 105 ? -0.794 -8.403 -1.445 1.00 96.06 105 LEU A CA 1
ATOM 810 C C . LEU A 1 105 ? -2.081 -8.906 -0.786 1.00 96.06 105 LEU A C 1
ATOM 812 O O . LEU A 1 105 ? -3.015 -8.127 -0.606 1.00 96.06 105 LEU A O 1
ATOM 816 N N . ASP A 1 106 ? -2.150 -10.198 -0.477 1.00 96.81 106 ASP A N 1
ATOM 817 C CA . ASP A 1 106 ? -3.313 -10.842 0.143 1.00 96.81 106 ASP A CA 1
ATOM 818 C C . ASP A 1 106 ? -3.019 -11.176 1.614 1.00 96.81 106 ASP A C 1
ATOM 820 O O . ASP A 1 106 ? -2.170 -12.017 1.922 1.00 96.81 106 ASP A O 1
ATOM 824 N N . TYR A 1 107 ? -3.713 -10.486 2.520 1.00 96.31 107 TYR A N 1
ATOM 825 C CA . TYR A 1 107 ? -3.588 -10.619 3.975 1.00 96.31 107 TYR A CA 1
ATOM 826 C C . TYR A 1 107 ? -4.573 -11.641 4.562 1.00 96.31 107 TYR A C 1
ATOM 828 O O . TYR A 1 107 ? -4.517 -11.918 5.764 1.00 96.31 107 TYR A O 1
ATOM 836 N N . GLY A 1 108 ? -5.459 -12.210 3.733 1.00 96.00 108 GLY A N 1
ATOM 837 C CA . GLY A 1 108 ? -6.524 -13.115 4.152 1.00 96.00 108 GLY A CA 1
ATOM 838 C C . GLY A 1 108 ? -7.474 -12.489 5.178 1.00 96.00 108 GLY A C 1
ATOM 839 O O . GLY A 1 108 ? -7.706 -11.279 5.184 1.00 96.00 108 GLY A O 1
ATOM 840 N N . ASP A 1 109 ? -8.012 -13.333 6.062 1.00 96.06 109 ASP A N 1
ATOM 841 C CA . ASP A 1 109 ? -8.949 -12.921 7.116 1.00 96.06 109 ASP A CA 1
ATOM 842 C C . ASP A 1 109 ? -8.272 -12.112 8.243 1.00 96.06 109 ASP A C 1
ATOM 844 O O . ASP A 1 109 ? -8.907 -11.245 8.841 1.00 96.06 109 ASP A O 1
ATOM 848 N N . GLU A 1 110 ? -7.003 -12.402 8.563 1.00 94.50 110 GLU A N 1
ATOM 849 C CA . GLU A 1 110 ? -6.254 -11.756 9.651 1.00 94.50 110 GLU A CA 1
ATOM 850 C C . GLU A 1 110 ? -4.730 -11.891 9.461 1.00 94.50 110 GLU A C 1
ATOM 852 O O . GLU A 1 110 ? -4.179 -12.994 9.451 1.00 94.50 110 GLU A O 1
ATOM 857 N N . THR A 1 111 ? -4.027 -10.760 9.421 1.00 95.44 111 THR A N 1
ATOM 858 C CA . THR A 1 111 ? -2.569 -10.653 9.545 1.00 95.44 111 THR A CA 1
ATOM 859 C C . THR A 1 111 ? -2.230 -9.679 10.674 1.00 95.44 111 THR A C 1
ATOM 861 O O . THR A 1 111 ? -2.411 -8.469 10.553 1.00 95.44 111 THR A O 1
ATOM 864 N N . VAL A 1 112 ? -1.724 -10.198 11.796 1.00 95.88 112 VAL A N 1
ATOM 865 C CA . VAL A 1 112 ? -1.385 -9.385 12.979 1.00 95.88 112 VAL A CA 1
ATOM 866 C C . VAL A 1 112 ? 0.037 -8.827 12.876 1.00 95.88 112 VAL A C 1
ATOM 868 O O . VAL A 1 112 ? 1.006 -9.578 12.737 1.00 95.88 112 VAL A O 1
ATOM 871 N N . LEU A 1 113 ? 0.178 -7.514 13.023 1.00 94.75 113 LEU A N 1
ATOM 872 C CA . LEU A 1 113 ? 1.449 -6.794 13.073 1.00 94.75 113 LEU A CA 1
ATOM 873 C C . LEU A 1 113 ? 2.063 -6.786 14.484 1.00 94.75 113 LEU A C 1
ATOM 875 O O . LEU A 1 113 ? 1.395 -7.001 15.498 1.00 94.75 113 LEU A O 1
ATOM 879 N N . ASN A 1 114 ? 3.368 -6.523 14.574 1.00 93.19 114 ASN A N 1
ATOM 880 C CA . ASN A 1 114 ? 4.120 -6.551 15.835 1.00 93.19 114 ASN A CA 1
ATOM 881 C C . ASN A 1 114 ? 3.729 -5.436 16.824 1.00 93.19 114 ASN A C 1
ATOM 883 O O . ASN A 1 114 ? 3.928 -5.594 18.028 1.00 93.19 114 ASN A O 1
ATOM 887 N N . ASN A 1 115 ? 3.149 -4.334 16.340 1.00 92.56 115 ASN A N 1
ATOM 888 C CA . ASN A 1 115 ? 2.549 -3.282 17.170 1.00 92.56 115 ASN A CA 1
ATOM 889 C C . ASN A 1 115 ? 1.153 -3.664 17.714 1.00 92.56 115 ASN A C 1
ATOM 891 O O . ASN A 1 115 ? 0.637 -2.9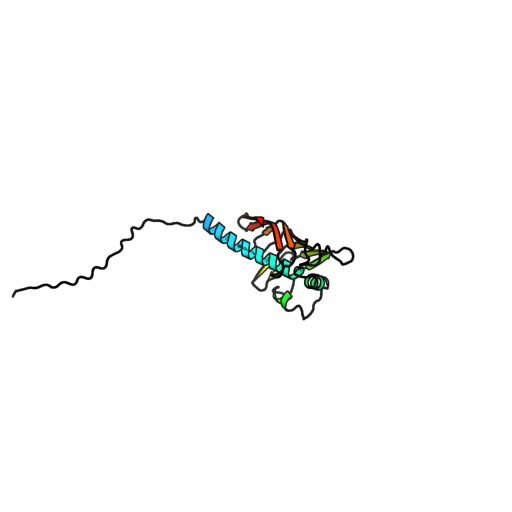69 18.586 1.00 92.56 115 ASN A O 1
ATOM 895 N N . GLY A 1 116 ? 0.559 -4.763 17.235 1.00 94.81 116 GLY A N 1
ATOM 896 C CA . GLY A 1 116 ? -0.785 -5.217 17.591 1.00 94.81 116 GLY A CA 1
ATOM 897 C C . GLY A 1 116 ? -1.878 -4.862 16.581 1.00 94.81 116 GLY A C 1
ATOM 898 O O . GLY A 1 116 ? -2.968 -5.406 16.723 1.00 94.81 116 GLY A O 1
ATOM 899 N N . THR A 1 117 ? -1.587 -4.029 15.574 1.00 96.25 117 THR A N 1
ATOM 900 C CA . THR A 1 117 ? -2.518 -3.716 14.478 1.00 96.25 117 THR A CA 1
ATOM 901 C C . THR A 1 117 ? -2.869 -4.977 13.693 1.00 96.25 117 THR A C 1
ATOM 903 O O . THR A 1 117 ? -2.004 -5.820 13.446 1.00 96.25 117 THR A O 1
ATOM 906 N N . VAL A 1 118 ? -4.123 -5.102 13.276 1.00 97.31 118 VAL A N 1
ATOM 907 C CA . VAL A 1 118 ? -4.611 -6.175 12.404 1.00 97.31 118 VAL A CA 1
ATOM 908 C C . VAL A 1 118 ? -4.783 -5.641 10.984 1.00 97.31 118 VAL A C 1
ATOM 910 O O . VAL A 1 118 ? -5.332 -4.563 10.795 1.00 97.31 118 VAL A O 1
ATOM 913 N N . ILE A 1 119 ? -4.327 -6.388 9.981 1.00 97.88 119 ILE A N 1
ATOM 914 C CA . ILE A 1 119 ? -4.596 -6.111 8.565 1.00 97.88 119 ILE A CA 1
ATOM 915 C C . ILE A 1 119 ? -5.338 -7.305 7.960 1.00 97.88 119 ILE A C 1
ATOM 917 O O . ILE A 1 119 ? -5.000 -8.449 8.261 1.00 97.88 119 ILE A O 1
ATOM 921 N N . SER A 1 120 ? -6.333 -7.057 7.111 1.00 98.25 120 SER A N 1
ATOM 922 C CA . SER A 1 120 ? -7.051 -8.099 6.363 1.00 98.25 120 SER A CA 1
ATOM 923 C C . SER A 1 120 ? -7.492 -7.610 4.979 1.00 98.25 120 SER A C 1
ATOM 925 O O . SER A 1 120 ? -7.395 -6.420 4.668 1.00 98.25 120 SER A O 1
ATOM 927 N N . GLY A 1 121 ? -7.939 -8.537 4.128 1.00 98.44 121 GLY A N 1
ATOM 928 C CA . GLY A 1 121 ? -8.292 -8.261 2.733 1.00 98.44 121 GLY A CA 1
ATOM 929 C C . GLY A 1 121 ? -7.074 -8.185 1.813 1.00 98.44 121 GLY A C 1
ATOM 930 O O . GLY A 1 121 ? -6.045 -8.810 2.077 1.00 98.44 121 GLY A O 1
ATOM 931 N N . SER A 1 122 ? -7.175 -7.437 0.708 1.00 98.25 122 SER A N 1
ATOM 932 C CA . SER A 1 122 ? -6.085 -7.376 -0.276 1.00 98.25 122 SER A CA 1
ATOM 933 C C . SER A 1 122 ? -5.859 -6.008 -0.921 1.00 98.25 122 SER A C 1
ATOM 935 O O . SER A 1 122 ? -6.775 -5.200 -1.085 1.00 98.25 122 SER A O 1
ATOM 937 N N . ILE A 1 123 ? -4.611 -5.777 -1.331 1.00 98.62 123 ILE A N 1
ATOM 938 C CA . ILE A 1 123 ? -4.184 -4.611 -2.110 1.00 98.62 123 ILE A CA 1
ATOM 939 C C . ILE A 1 123 ? -3.694 -5.098 -3.475 1.00 98.62 123 ILE A C 1
ATOM 941 O O . ILE A 1 123 ? -2.837 -5.980 -3.548 1.00 98.62 123 ILE A O 1
ATOM 945 N N . VAL A 1 124 ? -4.195 -4.505 -4.559 1.00 98.56 124 VAL A N 1
ATOM 946 C CA . VAL A 1 124 ? -3.688 -4.728 -5.922 1.00 98.56 124 VAL A CA 1
ATOM 947 C C . VAL A 1 124 ? -2.926 -3.489 -6.374 1.00 98.56 124 VAL A C 1
ATOM 949 O O . VAL A 1 124 ? -3.456 -2.381 -6.351 1.00 98.56 124 VAL A O 1
ATOM 952 N N . ILE A 1 125 ? -1.673 -3.675 -6.784 1.00 98.50 125 ILE A N 1
ATOM 953 C CA . ILE A 1 125 ? -0.737 -2.606 -7.123 1.00 98.50 125 ILE A CA 1
ATOM 954 C C . ILE A 1 125 ? -0.203 -2.838 -8.540 1.00 98.50 125 ILE A C 1
ATOM 956 O O . ILE A 1 125 ? 0.522 -3.799 -8.787 1.00 98.50 125 ILE A O 1
ATOM 960 N N . VAL A 1 126 ? -0.521 -1.951 -9.480 1.00 98.12 126 VAL A N 1
ATOM 961 C CA . VAL A 1 126 ? 0.023 -1.974 -10.845 1.00 98.12 126 VAL A CA 1
ATOM 962 C C . VAL A 1 126 ? 1.163 -0.969 -10.947 1.00 98.12 126 VAL A C 1
ATOM 964 O O . VAL A 1 126 ? 0.944 0.238 -10.854 1.00 98.12 126 VAL A O 1
ATOM 967 N N . VAL A 1 127 ? 2.379 -1.465 -11.166 1.00 97.62 127 VAL A N 1
ATOM 968 C CA . VAL A 1 127 ? 3.588 -0.659 -11.376 1.00 97.62 127 VAL A CA 1
ATOM 969 C C . VAL A 1 127 ? 3.931 -0.679 -12.867 1.00 97.62 127 VAL A C 1
ATOM 971 O O . VAL A 1 127 ? 4.163 -1.749 -13.433 1.00 97.62 127 VAL A O 1
ATOM 974 N N . SER A 1 128 ? 3.934 0.479 -13.532 1.00 97.62 128 SER A N 1
ATOM 975 C CA . SER A 1 128 ? 3.997 0.552 -15.004 1.00 97.62 128 SER A CA 1
ATOM 976 C C . SER A 1 128 ? 5.405 0.532 -15.608 1.00 97.62 128 SER A C 1
ATOM 978 O O . SER A 1 128 ? 5.569 0.109 -16.751 1.00 97.62 128 SER A O 1
ATOM 980 N N . ALA A 1 129 ? 6.411 0.945 -14.842 1.00 96.00 129 ALA A N 1
ATOM 981 C CA . ALA A 1 129 ? 7.830 1.003 -15.200 1.00 96.00 129 ALA A CA 1
ATOM 982 C C . ALA A 1 129 ? 8.674 0.877 -13.910 1.00 96.00 129 ALA A C 1
ATOM 984 O O . ALA A 1 129 ? 8.094 0.973 -12.825 1.00 96.00 129 ALA A O 1
ATOM 985 N N . PRO A 1 130 ? 10.008 0.680 -13.971 1.00 93.38 130 PRO A N 1
ATOM 986 C CA . PRO A 1 130 ? 10.846 0.616 -12.771 1.00 93.38 130 PRO A CA 1
ATOM 987 C C . PRO A 1 130 ? 10.565 1.799 -11.824 1.00 93.38 130 PRO A C 1
ATOM 989 O O . PRO A 1 130 ? 10.580 2.945 -12.298 1.00 93.38 130 PRO A O 1
ATOM 992 N N . PRO A 1 131 ? 10.288 1.566 -10.522 1.00 89.56 131 PRO A N 1
ATOM 993 C CA . PRO A 1 131 ? 9.947 2.633 -9.586 1.00 89.56 131 PRO A CA 1
ATOM 994 C C . PRO A 1 131 ? 10.963 3.772 -9.625 1.00 89.56 131 PRO A C 1
ATOM 996 O O . PRO A 1 131 ? 12.160 3.534 -9.789 1.00 89.56 131 PRO A O 1
ATOM 999 N N . ARG A 1 132 ? 10.484 5.010 -9.444 1.00 86.38 132 ARG A N 1
ATOM 1000 C CA . ARG A 1 132 ? 11.304 6.235 -9.482 1.00 86.38 132 ARG A CA 1
ATOM 1001 C C . ARG A 1 132 ? 11.883 6.601 -10.865 1.00 86.38 132 ARG A C 1
ATOM 1003 O O . ARG A 1 132 ? 12.701 7.512 -10.947 1.00 86.38 132 ARG A O 1
ATOM 1010 N N . THR A 1 133 ? 11.449 5.944 -11.944 1.00 91.31 133 THR A N 1
ATOM 1011 C CA . THR A 1 133 ? 11.653 6.431 -13.325 1.00 91.31 133 THR A CA 1
ATOM 1012 C C . THR A 1 133 ? 10.669 7.566 -13.626 1.00 91.31 133 THR A C 1
ATOM 1014 O O . THR A 1 133 ? 9.516 7.491 -13.210 1.00 91.31 133 THR A O 1
ATOM 1017 N N . ASP A 1 134 ? 11.091 8.595 -14.365 1.00 92.44 134 ASP A N 1
ATOM 1018 C CA . ASP A 1 134 ? 10.200 9.682 -14.800 1.00 92.44 134 ASP A CA 1
ATOM 1019 C C . ASP A 1 134 ? 9.006 9.147 -15.612 1.00 92.44 134 ASP A C 1
ATOM 1021 O O . ASP A 1 134 ? 9.168 8.312 -16.506 1.00 92.44 134 ASP A O 1
ATOM 1025 N N . GLY A 1 135 ? 7.800 9.595 -15.266 1.00 93.81 135 GLY A N 1
ATOM 1026 C CA . GLY A 1 135 ? 6.541 9.124 -15.839 1.00 93.81 135 GLY A CA 1
ATOM 1027 C C . GLY A 1 135 ? 6.108 7.720 -15.398 1.00 93.81 135 GLY A C 1
ATOM 1028 O O . GLY A 1 135 ? 5.059 7.253 -15.846 1.00 93.81 135 GLY A O 1
ATOM 1029 N N . ALA A 1 136 ? 6.863 7.030 -14.532 1.00 95.19 136 ALA A N 1
ATOM 1030 C CA . ALA A 1 136 ? 6.422 5.758 -13.964 1.00 95.19 136 ALA A CA 1
ATOM 1031 C C . ALA A 1 136 ? 5.222 5.975 -13.039 1.00 95.19 136 ALA A C 1
ATOM 1033 O O . ALA A 1 136 ? 5.169 6.933 -12.269 1.00 95.19 136 ALA A O 1
ATOM 1034 N N . THR A 1 137 ? 4.278 5.042 -13.068 1.00 97.19 137 THR A N 1
ATOM 1035 C CA . THR A 1 137 ? 3.071 5.082 -12.240 1.00 97.19 137 THR A CA 1
ATOM 1036 C C . THR A 1 137 ? 2.953 3.846 -11.363 1.00 97.19 137 THR A C 1
ATOM 1038 O O . THR A 1 137 ? 3.343 2.742 -11.750 1.00 97.19 137 THR A O 1
ATOM 1041 N N . ARG A 1 138 ? 2.381 4.048 -10.176 1.00 97.06 138 ARG A N 1
ATOM 1042 C CA . ARG A 1 138 ? 1.955 3.011 -9.242 1.00 97.06 138 ARG A CA 1
ATOM 1043 C C . ARG A 1 138 ? 0.481 3.239 -8.924 1.00 97.06 138 ARG A C 1
ATOM 1045 O O . ARG A 1 138 ? 0.149 4.167 -8.191 1.00 97.06 138 ARG A O 1
ATOM 1052 N N . VAL A 1 139 ? -0.388 2.419 -9.506 1.00 98.31 139 VAL A N 1
ATOM 1053 C CA . VAL A 1 139 ? -1.837 2.439 -9.260 1.00 98.31 139 VAL A CA 1
ATOM 1054 C C . VAL A 1 139 ? -2.152 1.410 -8.184 1.00 98.31 139 VAL A C 1
ATOM 1056 O O . VAL A 1 139 ? -1.817 0.243 -8.346 1.00 98.31 139 VAL A O 1
ATOM 1059 N N . VAL A 1 140 ? -2.772 1.842 -7.095 1.00 98.56 140 VAL A N 1
ATOM 1060 C CA . VAL A 1 140 ? -3.134 1.046 -5.921 1.00 98.56 140 VAL A CA 1
ATOM 1061 C C . VAL A 1 140 ? -4.654 0.969 -5.840 1.00 98.56 140 VAL A C 1
ATOM 1063 O O . VAL A 1 140 ? -5.309 2.008 -5.803 1.00 98.56 140 VAL A O 1
ATOM 1066 N N . THR A 1 141 ? -5.210 -0.235 -5.764 1.00 98.62 141 THR A N 1
ATOM 1067 C CA . THR A 1 141 ? -6.638 -0.492 -5.539 1.00 98.62 141 THR A CA 1
ATOM 1068 C C . THR A 1 141 ? -6.807 -1.358 -4.295 1.00 98.62 141 THR A C 1
ATOM 1070 O O . THR A 1 141 ? -6.149 -2.392 -4.159 1.00 98.62 141 THR A O 1
ATOM 1073 N N . PHE A 1 142 ? -7.699 -0.941 -3.398 1.00 98.50 142 PHE A N 1
ATOM 1074 C CA . PHE A 1 142 ? -8.016 -1.656 -2.162 1.00 98.50 142 PHE A CA 1
ATOM 1075 C C . PHE A 1 142 ? -9.265 -2.524 -2.354 1.00 98.50 142 PHE A C 1
ATOM 1077 O O . PHE A 1 142 ? -10.313 -2.011 -2.748 1.00 98.50 142 PHE A O 1
ATOM 1084 N N . ASN A 1 143 ? -9.157 -3.826 -2.072 1.00 97.88 143 ASN A N 1
ATOM 1085 C CA . ASN A 1 143 ? -10.233 -4.806 -2.241 1.00 97.88 143 ASN A CA 1
ATOM 1086 C C . ASN A 1 143 ? -10.556 -5.450 -0.889 1.00 97.88 143 ASN A C 1
ATOM 1088 O O . ASN A 1 143 ? -9.762 -6.249 -0.383 1.00 97.88 143 ASN A O 1
ATOM 1092 N N . ASP A 1 144 ? -11.705 -5.076 -0.315 1.00 97.81 144 ASP A N 1
ATOM 1093 C CA . ASP A 1 144 ? -12.159 -5.492 1.021 1.00 97.81 144 ASP A CA 1
ATOM 1094 C C . ASP A 1 144 ? -11.051 -5.364 2.087 1.00 97.81 144 ASP A C 1
ATOM 1096 O O . ASP A 1 144 ? -10.908 -6.212 2.961 1.00 97.81 144 ASP A O 1
ATOM 1100 N N . PHE A 1 145 ? -10.224 -4.316 1.976 1.00 98.56 145 PHE A N 1
ATOM 1101 C CA . PHE A 1 145 ? -9.031 -4.116 2.797 1.00 98.56 145 PHE A CA 1
ATOM 1102 C C . PHE A 1 145 ? -9.365 -3.393 4.103 1.00 98.56 145 PHE A C 1
ATOM 1104 O O . PHE A 1 145 ? -10.112 -2.409 4.106 1.00 98.56 145 PHE A O 1
ATOM 1111 N N . TYR A 1 146 ? -8.785 -3.850 5.210 1.00 98.38 146 TYR A N 1
ATOM 1112 C CA . TYR A 1 146 ? -8.992 -3.260 6.530 1.00 98.38 146 TYR A CA 1
ATOM 1113 C C . TYR A 1 146 ? -7.674 -3.058 7.269 1.00 98.38 146 TYR A C 1
ATOM 1115 O O . TYR A 1 146 ? -6.778 -3.901 7.214 1.00 98.38 146 TYR A O 1
ATOM 1123 N N . VAL A 1 147 ? -7.615 -1.969 8.037 1.00 98.12 147 VAL A N 1
ATOM 1124 C CA . VAL A 1 147 ? -6.639 -1.775 9.114 1.00 98.12 147 VAL A CA 1
ATOM 1125 C C . VAL A 1 147 ? -7.421 -1.641 10.420 1.00 98.12 147 VAL A C 1
ATOM 1127 O O . VAL A 1 147 ? -8.288 -0.777 10.561 1.00 98.12 147 VAL A O 1
ATOM 1130 N N . ASP A 1 148 ? -7.141 -2.543 11.355 1.00 96.88 148 ASP A N 1
ATOM 1131 C CA . ASP A 1 148 ? -7.876 -2.819 12.590 1.00 96.88 148 ASP A CA 1
ATOM 1132 C C . ASP A 1 148 ? -9.378 -3.060 12.380 1.00 96.88 148 ASP A C 1
ATOM 1134 O O . ASP A 1 148 ? -9.839 -4.199 12.326 1.00 96.88 148 ASP A O 1
ATOM 1138 N N . SER A 1 149 ? -10.177 -2.001 12.295 1.00 95.56 149 SER A N 1
ATOM 1139 C CA . SER A 1 149 ? -11.619 -2.088 12.019 1.00 95.56 149 SER A CA 1
ATOM 1140 C C . SER A 1 149 ? -12.117 -0.964 11.108 1.00 95.56 149 SER A C 1
ATOM 1142 O O . SER A 1 149 ? -13.320 -0.717 11.029 1.00 95.56 149 SER A O 1
ATOM 1144 N N . VAL A 1 150 ? -11.193 -0.283 10.426 1.00 97.75 150 VAL A N 1
ATOM 1145 C CA . VAL A 1 150 ? -11.480 0.736 9.416 1.00 97.75 150 VAL A CA 1
ATOM 1146 C C . VAL A 1 150 ? -11.266 0.110 8.045 1.00 97.75 150 VAL A C 1
ATOM 1148 O O . VAL A 1 150 ? -10.184 -0.399 7.752 1.00 97.75 150 VAL A O 1
ATOM 1151 N N . ASN A 1 151 ? -12.306 0.124 7.214 1.00 98.25 151 ASN A N 1
ATOM 1152 C CA . ASN A 1 151 ? -12.202 -0.289 5.817 1.00 98.25 151 ASN A CA 1
ATOM 1153 C C . ASN A 1 151 ? -11.547 0.825 4.999 1.00 98.25 151 ASN A C 1
ATOM 1155 O O . ASN A 1 151 ? -11.912 1.984 5.183 1.00 98.25 151 ASN A O 1
ATOM 1159 N N . ILE A 1 152 ? -10.663 0.471 4.067 1.00 98.31 152 ILE A N 1
ATOM 1160 C CA . ILE A 1 152 ? -10.214 1.369 2.999 1.00 98.31 152 ILE A CA 1
ATOM 1161 C C . ILE A 1 152 ? -10.756 0.826 1.677 1.00 98.31 152 ILE A C 1
ATOM 1163 O O . ILE A 1 152 ? -10.492 -0.321 1.314 1.00 98.31 152 ILE A O 1
ATOM 1167 N N . ALA A 1 153 ? -11.486 1.660 0.944 1.00 97.94 153 ALA A N 1
ATOM 1168 C CA . ALA A 1 153 ? -11.969 1.365 -0.399 1.00 97.94 153 ALA A CA 1
ATOM 1169 C C . ALA A 1 153 ? -11.550 2.472 -1.373 1.00 97.94 153 ALA A C 1
ATOM 1171 O O . ALA A 1 153 ? -11.385 3.624 -0.977 1.00 97.94 153 ALA A O 1
ATOM 1172 N N . GLY A 1 154 ? -11.407 2.133 -2.657 1.00 97.31 154 GLY A N 1
ATOM 1173 C CA . GLY A 1 154 ? -11.108 3.102 -3.715 1.00 97.31 154 GLY A CA 1
ATOM 1174 C C . GLY A 1 154 ? -9.804 2.822 -4.454 1.00 97.31 154 GLY A C 1
ATOM 1175 O O . GLY A 1 154 ? -9.341 1.680 -4.538 1.00 97.31 154 GLY A O 1
ATOM 1176 N N . THR A 1 155 ? -9.233 3.856 -5.072 1.00 97.50 155 THR A N 1
ATOM 1177 C CA . THR A 1 155 ? -8.009 3.735 -5.877 1.00 97.50 155 THR A CA 1
ATOM 1178 C C . THR A 1 155 ? -7.173 5.009 -5.834 1.00 97.50 155 THR A C 1
ATOM 1180 O O . THR A 1 155 ? -7.700 6.117 -5.886 1.00 97.50 155 THR A O 1
ATOM 1183 N N . ARG A 1 156 ? -5.850 4.833 -5.781 1.00 96.31 156 ARG A N 1
ATOM 1184 C CA . ARG A 1 156 ? -4.843 5.897 -5.715 1.00 96.31 156 ARG A CA 1
ATOM 1185 C C . ARG A 1 156 ? -3.770 5.667 -6.772 1.00 96.31 156 ARG A C 1
ATOM 1187 O O . ARG A 1 156 ? -3.261 4.561 -6.908 1.00 96.31 156 ARG A O 1
ATOM 1194 N N . THR A 1 157 ? -3.396 6.703 -7.508 1.00 97.50 157 THR A N 1
ATOM 1195 C CA . THR A 1 157 ? -2.307 6.682 -8.489 1.00 97.50 157 THR A CA 1
ATOM 1196 C C . THR A 1 157 ? -1.181 7.586 -8.019 1.00 97.50 157 THR A C 1
ATOM 1198 O O . THR A 1 157 ? -1.359 8.795 -7.908 1.00 97.50 157 THR A O 1
ATOM 1201 N N . ILE A 1 158 ? -0.003 7.010 -7.795 1.00 95.94 158 ILE A N 1
ATOM 1202 C CA . ILE A 1 158 ? 1.240 7.759 -7.619 1.00 95.94 158 ILE A CA 1
ATOM 1203 C C . ILE A 1 158 ? 1.927 7.843 -8.984 1.00 95.94 158 ILE A C 1
ATOM 1205 O O . ILE A 1 158 ? 2.106 6.816 -9.641 1.00 95.94 158 ILE A O 1
ATOM 1209 N N . THR A 1 159 ? 2.333 9.039 -9.406 1.00 95.88 159 THR A N 1
ATOM 1210 C CA . THR A 1 159 ? 3.173 9.259 -10.593 1.00 95.88 159 THR A CA 1
ATOM 1211 C C . THR A 1 159 ? 4.525 9.801 -10.151 1.00 95.88 159 THR A C 1
ATOM 1213 O O . THR A 1 159 ? 4.596 10.842 -9.500 1.00 95.88 159 THR A O 1
ATOM 1216 N N . PHE A 1 160 ? 5.600 9.097 -10.492 1.00 92.44 160 PHE A N 1
ATOM 1217 C CA . PHE A 1 160 ? 6.966 9.563 -10.284 1.00 92.44 160 PHE A CA 1
ATOM 1218 C C . PHE A 1 160 ? 7.318 10.573 -11.376 1.00 92.44 160 PHE A C 1
ATOM 1220 O O . PHE A 1 160 ? 7.183 10.279 -12.563 1.00 92.44 160 PHE A O 1
ATOM 1227 N N . ASN A 1 161 ? 7.774 11.755 -10.975 1.00 88.19 161 ASN A N 1
ATOM 1228 C CA . ASN A 1 161 ? 8.218 12.801 -11.889 1.00 88.19 161 ASN A CA 1
ATOM 1229 C C . ASN A 1 161 ? 9.753 12.849 -11.907 1.00 88.19 161 ASN A C 1
ATOM 1231 O O . ASN A 1 161 ? 10.413 12.354 -10.987 1.00 88.19 161 ASN A O 1
ATOM 1235 N N . ALA A 1 162 ? 10.317 13.442 -12.960 1.00 71.31 162 ALA A N 1
ATOM 1236 C CA . ALA A 1 162 ? 11.754 13.575 -13.154 1.00 71.31 162 ALA A CA 1
ATOM 1237 C C . ALA A 1 162 ? 12.482 14.107 -11.912 1.00 71.31 162 ALA A C 1
ATOM 1239 O O . ALA A 1 162 ? 12.058 15.081 -11.286 1.00 71.31 162 ALA A O 1
ATOM 1240 N N . SER A 1 163 ? 13.618 13.483 -11.604 1.00 67.19 163 SER A N 1
ATOM 1241 C CA . SER A 1 163 ? 14.528 13.970 -10.576 1.00 67.19 163 SER A CA 1
ATOM 1242 C C . SER A 1 163 ? 15.203 15.263 -11.023 1.00 67.19 163 SER A C 1
ATOM 1244 O O . SER A 1 163 ? 15.789 15.308 -12.109 1.00 67.19 163 SER A O 1
ATOM 1246 N N . ASP A 1 164 ? 15.193 16.277 -10.167 1.00 65.00 164 ASP A N 1
ATOM 1247 C CA . ASP A 1 164 ? 16.056 17.451 -10.282 1.00 65.00 164 ASP A CA 1
ATOM 1248 C C . ASP A 1 164 ? 17.277 17.313 -9.344 1.00 65.00 164 ASP A C 1
ATOM 1250 O O . ASP A 1 164 ? 17.627 16.209 -8.915 1.00 65.00 164 ASP A O 1
ATOM 1254 N N . GLU A 1 165 ? 17.980 18.414 -9.061 1.00 62.47 165 GLU A N 1
ATOM 1255 C CA . GLU A 1 165 ? 19.106 18.415 -8.112 1.00 62.47 165 GLU A CA 1
ATOM 1256 C C . GLU A 1 165 ? 18.660 18.241 -6.642 1.00 62.47 165 GLU A C 1
ATOM 1258 O O . GLU A 1 165 ? 19.505 17.988 -5.782 1.00 62.47 165 GLU A O 1
ATOM 1263 N N . GLU A 1 166 ? 17.360 18.353 -6.341 1.00 64.44 166 GLU A N 1
ATOM 1264 C CA . GLU A 1 166 ? 16.801 18.348 -4.982 1.00 64.44 166 GLU A CA 1
ATOM 1265 C C . GLU A 1 166 ? 16.216 16.980 -4.587 1.00 64.44 166 GLU A C 1
ATOM 1267 O O . GLU A 1 166 ? 16.225 16.616 -3.407 1.00 64.44 166 GLU A O 1
ATOM 1272 N N . GLY A 1 167 ? 15.775 16.170 -5.555 1.00 71.81 167 GLY A N 1
ATOM 1273 C CA . GLY A 1 167 ? 15.386 14.782 -5.316 1.00 71.81 167 GLY A CA 1
ATOM 1274 C C . GLY A 1 167 ? 14.445 14.214 -6.371 1.00 71.81 167 GLY A C 1
ATOM 1275 O O . GLY A 1 167 ? 14.398 14.677 -7.501 1.00 71.81 167 GLY A O 1
ATOM 1276 N N . ILE A 1 168 ? 13.693 13.176 -5.997 1.00 76.75 168 ILE A N 1
ATOM 1277 C CA . ILE A 1 168 ? 12.603 12.631 -6.818 1.00 76.75 168 ILE A CA 1
ATOM 1278 C C . ILE A 1 168 ? 11.292 13.145 -6.253 1.00 76.75 168 ILE A C 1
ATOM 1280 O O . ILE A 1 168 ? 10.960 12.861 -5.100 1.00 76.75 168 ILE A O 1
ATOM 1284 N N . THR A 1 169 ? 10.557 13.877 -7.081 1.00 88.19 169 THR A N 1
ATOM 1285 C CA . THR A 1 169 ? 9.208 14.333 -6.765 1.00 88.19 169 THR A CA 1
ATOM 1286 C C . THR A 1 169 ? 8.185 13.323 -7.277 1.00 88.19 169 THR A C 1
ATOM 1288 O O . THR A 1 169 ? 8.423 12.572 -8.226 1.00 88.19 169 THR A O 1
ATOM 1291 N N . PHE A 1 170 ? 7.021 13.283 -6.643 1.00 90.94 170 PHE A N 1
ATOM 1292 C CA . PHE A 1 170 ? 5.897 12.472 -7.088 1.00 90.94 170 PHE A CA 1
ATOM 1293 C C . PHE A 1 170 ? 4.611 13.275 -6.936 1.00 90.94 170 PHE A C 1
ATOM 1295 O O . PHE A 1 170 ? 4.502 14.129 -6.059 1.00 90.94 170 PHE A O 1
ATOM 1302 N N . SER A 1 171 ? 3.651 13.012 -7.813 1.00 93.31 171 SER A N 1
ATOM 1303 C CA . SER A 1 171 ? 2.273 13.457 -7.647 1.00 93.31 171 SER A CA 1
ATOM 1304 C C . SER A 1 171 ? 1.416 12.273 -7.236 1.00 93.31 171 SER A C 1
ATOM 1306 O O . SER A 1 171 ? 1.693 11.123 -7.586 1.00 93.31 171 SER A O 1
ATOM 1308 N N . VAL A 1 172 ? 0.375 12.568 -6.476 1.00 94.44 172 VAL A N 1
ATOM 1309 C CA . VAL A 1 172 ? -0.655 11.618 -6.085 1.00 94.44 172 VAL A CA 1
ATOM 1310 C C . VAL A 1 172 ? -1.963 12.122 -6.677 1.00 94.44 172 VAL A C 1
ATOM 1312 O O . VAL A 1 172 ? -2.167 13.329 -6.745 1.00 94.44 172 VAL A O 1
ATOM 1315 N N . VAL A 1 173 ? -2.794 11.203 -7.160 1.00 96.75 173 VAL A N 1
ATOM 1316 C CA . VAL A 1 173 ? -4.213 11.446 -7.424 1.00 96.75 173 VAL A CA 1
ATOM 1317 C C . VAL A 1 173 ? -4.979 10.246 -6.894 1.00 96.75 173 VAL A C 1
ATOM 1319 O O . VAL A 1 173 ? -4.686 9.122 -7.310 1.00 96.75 173 VAL A O 1
ATOM 1322 N N . GLY A 1 174 ? -5.934 10.433 -5.992 1.00 94.44 174 GLY A N 1
ATOM 1323 C CA . GLY A 1 174 ? -6.673 9.302 -5.431 1.00 94.44 174 GLY A CA 1
ATOM 1324 C C . GLY A 1 174 ? -8.042 9.662 -4.892 1.00 94.44 174 GLY A C 1
ATOM 1325 O O . GLY A 1 174 ? -8.219 10.736 -4.337 1.00 94.44 174 GLY A O 1
ATOM 1326 N N . ASP A 1 175 ? -8.973 8.722 -5.024 1.00 95.38 175 ASP A N 1
ATOM 1327 C CA . ASP A 1 175 ? -10.302 8.773 -4.423 1.00 95.38 175 ASP A CA 1
ATOM 1328 C C . ASP A 1 175 ? -10.410 7.583 -3.462 1.00 95.38 175 ASP A C 1
ATOM 1330 O O . ASP A 1 175 ? -10.554 6.432 -3.896 1.00 95.38 175 ASP A O 1
ATOM 1334 N N . LEU A 1 176 ? -10.280 7.851 -2.161 1.00 96.50 176 LEU A N 1
ATOM 1335 C CA . LEU A 1 176 ? -10.373 6.848 -1.100 1.00 96.50 176 LEU A CA 1
ATOM 1336 C C . LEU A 1 176 ? -11.571 7.125 -0.192 1.00 96.50 176 LEU A C 1
ATOM 1338 O O . LEU A 1 176 ? -11.856 8.270 0.151 1.00 96.50 176 LEU A O 1
ATOM 1342 N N . VAL A 1 177 ? -12.239 6.061 0.245 1.00 97.25 177 VAL A N 1
ATOM 1343 C CA . VAL A 1 177 ? -13.288 6.106 1.266 1.00 97.25 177 VAL A CA 1
ATOM 1344 C C . VAL A 1 177 ? -12.837 5.255 2.442 1.00 97.25 177 VAL A C 1
ATOM 1346 O O . VAL A 1 177 ? -12.622 4.050 2.294 1.00 97.25 177 VAL A O 1
ATOM 1349 N N . LEU A 1 178 ? -12.694 5.882 3.608 1.00 97.62 178 LEU A N 1
ATOM 1350 C CA . LEU A 1 178 ? -12.386 5.205 4.861 1.00 97.62 178 LEU A CA 1
ATOM 1351 C C . LEU A 1 178 ? -13.671 5.067 5.671 1.00 97.62 178 LEU A C 1
ATOM 1353 O O . LEU A 1 178 ? -14.283 6.080 5.998 1.00 97.62 178 LEU A O 1
ATOM 1357 N N . THR A 1 179 ? -14.092 3.838 5.982 1.00 96.69 179 THR A N 1
ATOM 1358 C CA . THR A 1 179 ? -15.359 3.569 6.694 1.00 96.69 179 THR A CA 1
ATOM 1359 C C . THR A 1 179 ? -15.099 2.981 8.077 1.00 96.69 179 THR A C 1
ATOM 1361 O O . THR A 1 179 ? -14.396 1.977 8.206 1.00 96.69 179 THR A O 1
ATOM 1364 N N . PHE A 1 180 ? -15.690 3.589 9.105 1.00 95.19 180 PHE A N 1
ATOM 1365 C CA . PHE A 1 180 ? -15.528 3.228 10.514 1.00 95.19 180 PHE A CA 1
ATOM 1366 C C . PHE A 1 180 ? -16.623 2.265 11.001 1.00 95.19 180 PHE A C 1
ATOM 1368 O O . PHE A 1 180 ? -17.662 2.079 10.367 1.00 95.19 180 PHE A O 1
ATOM 1375 N N . THR A 1 181 ? -16.405 1.649 12.168 1.00 92.38 181 THR A N 1
ATOM 1376 C CA . THR A 1 181 ? -17.311 0.626 12.741 1.00 92.38 181 THR A CA 1
ATOM 1377 C C . THR A 1 181 ? -18.719 1.115 13.093 1.00 92.38 181 THR A C 1
ATOM 1379 O O . THR A 1 181 ? -19.638 0.302 13.180 1.00 92.38 181 THR A O 1
ATOM 1382 N N . ASP A 1 182 ? -18.907 2.421 13.286 1.00 89.44 182 ASP A N 1
ATOM 1383 C CA . ASP A 1 182 ? -20.210 3.053 13.517 1.00 89.44 182 ASP A CA 1
ATOM 1384 C C . ASP A 1 182 ? -20.957 3.402 12.213 1.00 89.44 182 ASP A C 1
ATOM 1386 O O . ASP A 1 182 ? -22.104 3.851 12.257 1.00 89.44 182 ASP A O 1
ATOM 1390 N N . GLY A 1 183 ? -20.333 3.162 11.055 1.00 89.69 183 GLY A N 1
ATOM 1391 C CA . GLY A 1 183 ? -20.855 3.492 9.731 1.00 89.69 183 GLY A CA 1
ATOM 1392 C C . GLY A 1 183 ? -20.580 4.929 9.281 1.00 89.69 183 GLY A C 1
ATOM 1393 O O . GLY A 1 183 ? -21.026 5.305 8.196 1.00 89.69 183 GLY A O 1
ATOM 1394 N N . THR A 1 184 ? -19.859 5.735 10.068 1.00 91.38 184 THR A N 1
ATOM 1395 C CA . THR A 1 184 ? -19.313 7.010 9.580 1.00 91.38 184 THR A CA 1
ATOM 1396 C C . THR A 1 184 ? -18.197 6.758 8.567 1.00 91.38 184 THR A C 1
ATOM 1398 O O . THR A 1 184 ? -17.602 5.676 8.526 1.00 91.38 184 THR A O 1
ATOM 1401 N N . TYR A 1 185 ? -17.913 7.749 7.722 1.00 94.06 185 TYR A N 1
ATOM 1402 C CA . TYR A 1 185 ? -16.873 7.641 6.707 1.00 94.06 185 TYR A CA 1
ATOM 1403 C C . TYR A 1 185 ? -16.167 8.975 6.454 1.00 94.06 185 TYR A C 1
ATOM 1405 O O . TYR A 1 185 ? -16.716 10.043 6.729 1.00 94.06 185 TYR A O 1
ATOM 1413 N N . ILE A 1 186 ? -14.952 8.894 5.916 1.00 94.12 186 ILE A N 1
ATOM 1414 C CA . ILE A 1 186 ? -14.167 10.023 5.409 1.00 94.12 186 ILE A CA 1
ATOM 1415 C C . ILE A 1 186 ? -13.848 9.754 3.936 1.00 94.12 186 ILE A C 1
ATOM 1417 O O . ILE A 1 186 ? -13.322 8.695 3.594 1.00 94.12 186 ILE A O 1
ATOM 1421 N N . GLU A 1 187 ? -14.167 10.716 3.072 1.00 94.25 187 GLU A N 1
ATOM 1422 C CA . GLU A 1 187 ? -13.708 10.759 1.680 1.00 94.25 187 GLU A CA 1
ATOM 1423 C C . GLU A 1 187 ? -12.376 11.518 1.633 1.00 94.25 187 GLU A C 1
ATOM 1425 O O . GLU A 1 187 ? -12.283 12.646 2.122 1.00 94.25 187 GLU A O 1
ATOM 1430 N N . ARG A 1 188 ? -11.340 10.901 1.060 1.00 89.69 188 ARG A N 1
ATOM 1431 C CA . ARG A 1 188 ? -10.026 11.514 0.860 1.00 89.69 188 ARG A CA 1
ATOM 1432 C C . ARG A 1 188 ? -9.749 11.638 -0.631 1.00 89.69 188 ARG A C 1
ATOM 1434 O O . ARG A 1 188 ? -9.686 10.630 -1.337 1.00 89.69 188 ARG A O 1
ATOM 1441 N N . HIS A 1 189 ? -9.578 12.882 -1.063 1.00 90.94 189 HIS A N 1
ATOM 1442 C CA . HIS A 1 189 ? -9.156 13.243 -2.407 1.00 90.94 189 HIS A CA 1
ATOM 1443 C C . HIS A 1 189 ? -7.725 13.781 -2.331 1.00 90.94 189 HIS A C 1
ATOM 1445 O O . HIS A 1 189 ? -7.512 14.859 -1.770 1.00 90.94 189 HIS A O 1
ATOM 1451 N N . ASP A 1 190 ? -6.776 13.006 -2.855 1.00 82.88 190 ASP A N 1
ATOM 1452 C CA . ASP A 1 190 ? -5.368 13.403 -3.026 1.00 82.88 190 ASP A CA 1
ATOM 1453 C C . ASP A 1 190 ? -5.155 14.024 -4.423 1.00 82.88 190 ASP A C 1
ATOM 1455 O O . ASP A 1 190 ? -5.754 13.485 -5.387 1.00 82.88 190 ASP A O 1
#

pLDDT: mean 82.06, std 19.13, range [35.19, 98.62]